Protein AF-0000000074467502 (afdb_homodimer)

InterPro domains:
  IPR011051 RmlC-like cupin domain superfamily [SSF51182] (68-159)
  IPR013096 Cupin 2, conserved barrel [PF07883] (91-159)
  IPR014710 RmlC-like jelly roll fold [G3DSA:2.60.120.10] (48-181)
  IPR047142 Oryzines biosynthesis cluster protein J/Cupin-domain-containing oxidoreductase virC-like [PTHR36156] (13-178)

Secondary structure (DSSP, 8-state):
-----S--SSSPTTSPPPPEEEEEE-TTS-EEEEEEES-EEEEEEGGGTEEEEEEEEESSSSB--GGGHHHHHHHH----SS-TTSEEEEEEEEPTT-BPPPBB-SEEEEEEEEES-EEEEETTS-EEEE-TT-EEEEES--EEEEE--SSS-EEEEEEEEEB---EETTEEP--B-GGGGGGSPPP--/-----S--SSSPTTSPPPPEEEEEE-TTS-EEEEEEES-EEEEEEGGGTEEEEEEEEESSSSB--GGGHHHHHHHH----SS-TTSEEEEEEEEPTT-BPPPBB-SEEEEEEEEES-EEEEETTS-EEEE-TT-EEEEES--EEEEE--SSS-EEEEEEEEEB---EETTEEP--B-GGGGGGSPPP--

pLDDT: mean 95.29, std 7.96, range [40.5, 98.94]

Solvent-accessible surface area (backbone atoms only — not comparable to full-atom values): 19182 Å² total; per-residue (Å²): 128,82,89,59,38,86,33,86,48,82,52,38,82,96,50,78,70,40,42,30,36,32,43,34,64,49,92,86,58,33,17,40,77,78,44,79,47,66,53,41,79,71,40,76,27,79,59,9,34,22,28,39,31,36,66,46,40,33,79,32,40,45,30,55,58,55,92,46,44,33,58,52,48,34,72,75,42,78,64,27,81,58,34,75,30,11,33,28,34,39,36,36,33,32,31,42,50,35,64,52,67,63,25,19,58,67,28,39,28,43,38,34,29,43,38,50,41,34,32,45,34,27,72,63,68,53,68,48,81,39,40,57,50,16,35,34,44,41,49,46,35,40,30,29,45,27,26,69,37,76,80,45,49,22,32,36,39,33,39,26,31,21,36,50,90,43,56,50,90,82,42,72,70,64,70,37,41,65,92,49,58,82,71,46,47,70,76,81,129,128,82,87,58,38,87,33,86,48,83,52,37,81,94,50,77,71,39,41,32,35,31,43,35,63,47,92,86,58,32,16,39,77,78,41,80,46,67,52,42,79,72,41,75,28,80,59,10,32,22,27,38,32,36,66,46,39,34,79,32,39,46,29,55,58,54,93,46,44,34,59,51,48,34,72,76,41,78,64,27,82,58,34,75,28,12,33,28,34,38,35,36,34,33,30,43,50,34,64,52,66,64,25,18,58,67,27,39,28,42,38,34,28,42,39,48,41,35,33,44,33,27,72,63,67,54,68,48,80,38,41,58,52,17,33,34,42,40,49,45,35,39,31,28,44,28,27,70,38,74,81,47,49,24,32,38,39,34,40,26,31,20,36,50,90,44,56,49,90,83,42,72,67,65,71,36,41,65,89,49,59,83,72,46,46,71,76,80,129

Structure (mmCIF, N/CA/C/O backbone):
data_AF-0000000074467502-model_v1
#
loop_
_entity.id
_entity.type
_entity.pdbx_description
1 polymer 'Cupin type-2 domain-containing protein'
#
loop_
_atom_site.group_PDB
_atom_site.id
_atom_site.type_symbol
_atom_site.label_atom_id
_atom_site.label_alt_id
_atom_site.label_comp_id
_atom_site.label_asym_id
_atom_site.label_entity_id
_atom_site.label_seq_id
_atom_site.pdbx_PDB_ins_code
_atom_site.Cartn_x
_atom_site.Cartn_y
_atom_site.Cartn_z
_atom_site.occupancy
_atom_site.B_iso_or_equiv
_atom_site.auth_seq_id
_atom_site.auth_comp_id
_atom_site.auth_asym_id
_atom_site.auth_atom_id
_atom_site.pdbx_PDB_model_num
ATOM 1 N N . MET A 1 1 ? 19.469 21.375 24.984 1 41.06 1 MET A N 1
ATOM 2 C CA . MET A 1 1 ? 19.812 20.047 24.516 1 41.06 1 MET A CA 1
ATOM 3 C C . MET A 1 1 ? 19.078 19.719 23.219 1 41.06 1 MET A C 1
ATOM 5 O O . MET A 1 1 ? 17.875 20 23.094 1 41.06 1 MET A O 1
ATOM 9 N N . GLU A 1 2 ? 19.672 19.609 22.062 1 55.12 2 GLU A N 1
ATOM 10 C CA . GLU A 1 2 ? 19.047 19.469 20.734 1 55.12 2 GLU A CA 1
ATOM 11 C C . GLU A 1 2 ? 18.062 18.312 20.703 1 55.12 2 GLU A C 1
ATOM 13 O O . GLU A 1 2 ? 18.297 17.281 21.312 1 55.12 2 GLU A O 1
ATOM 18 N N . ASP A 1 3 ? 16.703 18.562 20.531 1 72.88 3 ASP A N 1
ATOM 19 C CA . ASP A 1 3 ? 15.602 17.594 20.625 1 72.88 3 ASP A CA 1
ATOM 20 C C . ASP A 1 3 ? 15.805 16.453 19.625 1 72.88 3 ASP A C 1
ATOM 22 O O . ASP A 1 3 ? 15.211 16.469 18.547 1 72.88 3 ASP A O 1
ATOM 26 N N . THR A 1 4 ? 16.953 15.672 19.922 1 87.81 4 THR A N 1
ATOM 27 C CA . THR A 1 4 ? 17.297 14.516 19.094 1 87.81 4 THR A CA 1
ATOM 28 C C . THR A 1 4 ? 16.531 13.273 19.547 1 87.81 4 THR A C 1
ATOM 30 O O . THR A 1 4 ? 16.328 13.07 20.734 1 87.81 4 THR A O 1
ATOM 33 N N . GLY A 1 5 ? 16.062 12.555 18.562 1 92.06 5 GLY A N 1
ATOM 34 C CA . GLY A 1 5 ? 15.383 11.297 18.844 1 92.06 5 GLY A CA 1
ATOM 35 C C . GLY A 1 5 ? 16.344 10.117 18.938 1 92.06 5 GLY A C 1
ATOM 36 O O . GLY A 1 5 ? 17.531 10.258 18.656 1 92.06 5 GLY A O 1
ATOM 37 N N . PRO A 1 6 ? 15.914 9.008 19.328 1 96.19 6 PRO A N 1
ATOM 38 C CA . PRO A 1 6 ? 16.75 7.848 19.625 1 96.19 6 PRO A CA 1
ATOM 39 C C . PRO A 1 6 ? 17.094 7.023 18.391 1 96.19 6 PRO A C 1
ATOM 41 O O . PRO A 1 6 ? 17.953 6.133 18.453 1 96.19 6 PRO A O 1
ATOM 44 N N . ILE A 1 7 ? 16.562 7.246 17.281 1 97.5 7 ILE A N 1
ATOM 45 C CA . ILE A 1 7 ? 16.75 6.383 16.125 1 97.5 7 ILE A CA 1
ATOM 46 C C . ILE A 1 7 ? 18.047 6.75 15.414 1 97.5 7 ILE A C 1
ATOM 48 O O . ILE A 1 7 ? 18.234 7.898 14.992 1 97.5 7 ILE A O 1
ATOM 52 N N . THR A 1 8 ? 18.938 5.777 15.172 1 97.19 8 THR A N 1
ATOM 53 C CA . THR A 1 8 ? 20.219 6.043 14.547 1 97.19 8 THR A CA 1
ATOM 54 C C . THR A 1 8 ? 20.422 5.156 13.32 1 97.19 8 THR A C 1
ATOM 56 O O . THR A 1 8 ? 21.406 5.297 12.602 1 97.19 8 THR A O 1
ATOM 59 N N . GLN A 1 9 ? 19.453 4.254 13.133 1 97.12 9 GLN A N 1
ATOM 60 C CA . GLN A 1 9 ? 19.547 3.338 12.008 1 97.12 9 GLN A CA 1
ATOM 61 C C . GLN A 1 9 ? 18.172 2.775 11.641 1 97.12 9 GLN A C 1
ATOM 63 O O . GLN A 1 9 ? 17.203 2.982 12.367 1 97.12 9 GLN A O 1
ATOM 68 N N . PHE A 1 10 ? 18.094 2.189 10.484 1 97.5 10 PHE A N 1
ATOM 69 C CA . PHE A 1 10 ? 16.969 1.321 10.172 1 97.5 10 PHE A CA 1
ATOM 70 C C . PHE A 1 10 ? 17.312 -0.135 10.469 1 97.5 10 PHE A C 1
ATOM 72 O O . PHE A 1 10 ? 18.391 -0.608 10.125 1 97.5 10 PHE A O 1
ATOM 79 N N . PRO A 1 11 ? 16.516 -1.004 10.961 1 98.44 11 PRO A N 1
ATOM 80 C CA . PRO A 1 11 ? 15.266 -0.567 11.594 1 98.44 11 PRO A CA 1
ATOM 81 C C . PRO A 1 11 ? 15.492 0.13 12.93 1 98.44 11 PRO A C 1
ATOM 83 O O . PRO A 1 11 ? 16.594 0.055 13.492 1 98.44 11 PRO A O 1
ATOM 86 N N . ALA A 1 12 ? 14.445 0.897 13.359 1 98.38 12 ALA A N 1
ATOM 87 C CA . ALA A 1 12 ? 14.484 1.399 14.727 1 98.38 12 ALA A CA 1
ATOM 88 C C . ALA A 1 12 ? 14.633 0.256 15.727 1 98.38 12 ALA A C 1
ATOM 90 O O . ALA A 1 12 ? 14.094 -0.833 15.516 1 98.38 12 ALA A O 1
ATOM 91 N N . ASP A 1 13 ? 15.344 0.527 16.828 1 97.25 13 ASP A N 1
ATOM 92 C CA . ASP A 1 13 ? 15.5 -0.487 17.875 1 97.25 13 ASP A CA 1
ATOM 93 C C . ASP A 1 13 ? 14.148 -0.986 18.359 1 97.25 13 ASP A C 1
ATOM 95 O O . ASP A 1 13 ? 13.25 -0.187 18.656 1 97.25 13 ASP A O 1
ATOM 99 N N . GLY A 1 14 ? 14.008 -2.289 18.391 1 97.19 14 GLY A N 1
ATOM 100 C CA . GLY A 1 14 ? 12.766 -2.877 18.844 1 97.19 14 GLY A CA 1
ATOM 101 C C . GLY A 1 14 ? 11.883 -3.373 17.719 1 97.19 14 GLY A C 1
ATOM 102 O O . GLY A 1 14 ? 10.906 -4.086 17.953 1 97.19 14 GLY A O 1
ATOM 103 N N . LEU A 1 15 ? 12.211 -2.979 16.5 1 98.38 15 LEU A N 1
ATOM 104 C CA . LEU A 1 15 ? 11.461 -3.449 15.336 1 98.38 15 LEU A CA 1
ATOM 105 C C . LEU A 1 15 ? 12.305 -4.395 14.492 1 98.38 15 LEU A C 1
ATOM 107 O O . LEU A 1 15 ? 13.516 -4.195 14.352 1 98.38 15 LEU A O 1
ATOM 111 N N . ARG A 1 16 ? 11.648 -5.426 13.992 1 97.81 16 ARG A N 1
ATOM 112 C CA . ARG A 1 16 ? 12.312 -6.301 13.031 1 97.81 16 ARG A CA 1
ATOM 113 C C . ARG A 1 16 ? 12.531 -5.586 11.703 1 97.81 16 ARG A C 1
ATOM 115 O O . ARG A 1 16 ? 11.672 -4.82 11.258 1 97.81 16 ARG A O 1
ATOM 122 N N . ALA A 1 1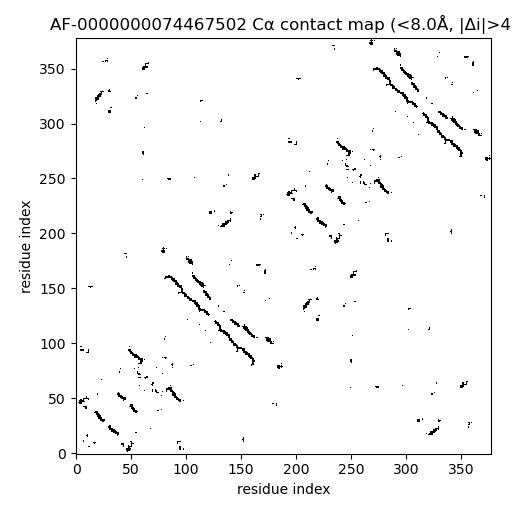7 ? 13.664 -5.875 11.062 1 97.94 17 ALA A N 1
ATOM 123 C CA . ALA A 1 17 ? 13.828 -5.348 9.711 1 97.94 17 ALA A CA 1
ATOM 124 C C . ALA A 1 17 ? 12.773 -5.926 8.766 1 97.94 17 ALA A C 1
ATOM 126 O O . ALA A 1 17 ? 12.633 -7.145 8.664 1 97.94 17 ALA A O 1
ATOM 127 N N . SER A 1 18 ? 12.031 -5.078 8.164 1 98.31 18 SER A N 1
ATOM 128 C CA . SER A 1 18 ? 11.094 -5.531 7.145 1 98.31 18 SER A CA 1
ATOM 129 C C . SER A 1 18 ? 11.82 -6.172 5.965 1 98.31 18 SER A C 1
ATOM 131 O O . SER A 1 18 ? 12.852 -5.672 5.52 1 98.31 18 SER A O 1
ATOM 133 N N . LYS A 1 19 ? 11.289 -7.254 5.473 1 98.75 19 LYS A N 1
ATOM 134 C CA . LYS A 1 19 ? 11.828 -7.914 4.285 1 98.75 19 LYS A CA 1
ATOM 135 C C . LYS A 1 19 ? 11.125 -7.43 3.02 1 98.75 19 LYS A C 1
ATOM 137 O O . LYS A 1 19 ? 9.898 -7.289 2.998 1 98.75 19 LYS A O 1
ATOM 142 N N . ARG A 1 20 ? 11.906 -7.137 1.99 1 98.94 20 ARG A N 1
ATOM 143 C CA . ARG A 1 20 ? 11.406 -6.836 0.653 1 98.94 20 ARG A CA 1
ATOM 144 C C . ARG A 1 20 ? 11.672 -7.992 -0.305 1 98.94 20 ARG A C 1
ATOM 146 O O . ARG A 1 20 ? 12.789 -8.5 -0.373 1 98.94 20 ARG A O 1
ATOM 153 N N . LEU A 1 21 ? 10.641 -8.453 -0.914 1 98.94 21 LEU A N 1
ATOM 154 C CA . LEU A 1 21 ? 10.734 -9.461 -1.965 1 98.94 21 LEU A CA 1
ATOM 155 C C . LEU A 1 21 ? 10.297 -8.891 -3.307 1 98.94 21 LEU A C 1
ATOM 157 O O . LEU A 1 21 ? 9.172 -8.406 -3.441 1 98.94 21 LEU A O 1
ATOM 161 N N . ILE A 1 22 ? 11.172 -8.93 -4.305 1 98.94 22 ILE A N 1
ATOM 162 C CA . ILE A 1 22 ? 10.805 -8.508 -5.652 1 98.94 22 ILE A CA 1
ATOM 163 C C . ILE A 1 22 ? 10.789 -9.711 -6.59 1 98.94 22 ILE A C 1
ATOM 165 O O . ILE A 1 22 ? 11.742 -10.492 -6.617 1 98.94 22 ILE A O 1
ATOM 169 N N . THR A 1 23 ? 9.734 -9.852 -7.324 1 98.88 23 THR A N 1
ATOM 170 C CA . THR A 1 23 ? 9.617 -10.977 -8.242 1 98.88 23 THR A CA 1
ATOM 171 C C . THR A 1 23 ? 9.859 -10.523 -9.68 1 98.88 23 THR A C 1
ATOM 173 O O . THR A 1 23 ? 9.727 -9.344 -10 1 98.88 23 THR A O 1
ATOM 176 N N . SER A 1 24 ? 10.266 -11.375 -10.438 1 98.44 24 SER A N 1
ATOM 177 C CA . SER A 1 24 ? 10.352 -11.281 -11.891 1 98.44 24 SER A CA 1
ATOM 178 C C . SER A 1 24 ? 10.258 -12.656 -12.539 1 98.44 24 SER A C 1
ATOM 180 O O . SER A 1 24 ? 9.672 -13.578 -11.969 1 98.44 24 SER A O 1
ATOM 182 N N . HIS A 1 25 ? 10.68 -12.734 -13.781 1 98.06 25 HIS A N 1
ATOM 183 C CA . HIS A 1 25 ? 10.625 -13.992 -14.516 1 98.06 25 HIS A CA 1
ATOM 184 C C . HIS A 1 25 ? 12.023 -14.453 -14.914 1 98.06 25 HIS A C 1
ATOM 186 O O . HIS A 1 25 ? 12.891 -13.641 -15.242 1 98.06 25 HIS A O 1
ATOM 192 N N . ASN A 1 26 ? 12.227 -15.781 -14.867 1 96.88 26 ASN A N 1
ATOM 193 C CA . ASN A 1 26 ? 13.453 -16.328 -15.43 1 96.88 26 ASN A CA 1
ATOM 194 C C . ASN A 1 26 ? 13.32 -16.562 -16.938 1 96.88 26 ASN A C 1
ATOM 196 O O . ASN A 1 26 ? 12.328 -16.156 -17.547 1 96.88 26 ASN A O 1
ATOM 200 N N . SER A 1 27 ? 14.32 -17.156 -17.547 1 93.81 27 SER A N 1
ATOM 201 C CA . SER A 1 27 ? 14.367 -17.297 -19 1 93.81 27 SER A CA 1
ATOM 202 C C . SER A 1 27 ? 13.266 -18.219 -19.516 1 93.81 27 SER A C 1
ATOM 204 O O . SER A 1 27 ? 12.93 -18.203 -20.703 1 93.81 27 SER A O 1
ATOM 206 N N . GLU A 1 28 ? 12.688 -19.047 -18.641 1 94.44 28 GLU A N 1
ATOM 207 C CA . GLU A 1 28 ? 11.625 -19.984 -19.016 1 94.44 28 GLU A CA 1
ATOM 208 C C . GLU A 1 28 ? 10.242 -19.344 -18.844 1 94.44 28 GLU A C 1
ATOM 210 O O . GLU A 1 28 ? 9.227 -20 -19.078 1 94.44 28 GLU A O 1
ATOM 215 N N . GLY A 1 29 ? 10.25 -18.125 -18.359 1 94.94 29 GLY A N 1
ATOM 216 C CA . GLY A 1 29 ? 8.977 -17.438 -18.156 1 94.94 29 GLY A CA 1
ATOM 217 C C . GLY A 1 29 ? 8.336 -17.75 -16.812 1 94.94 29 GLY A C 1
ATOM 218 O O . GLY A 1 29 ? 7.188 -17.375 -16.578 1 94.94 29 GLY A O 1
ATOM 219 N N . LYS A 1 30 ? 9.094 -18.422 -15.969 1 97.69 30 LYS A N 1
ATOM 220 C CA . LYS A 1 30 ? 8.602 -18.734 -14.633 1 97.69 30 LYS A CA 1
ATOM 221 C C . LYS A 1 30 ? 8.938 -17.625 -13.641 1 97.69 30 LYS A C 1
ATOM 223 O O . LYS A 1 30 ? 9.992 -16.984 -13.742 1 97.69 30 LYS A O 1
ATOM 228 N N . GLY A 1 31 ? 8 -17.375 -12.695 1 98.31 31 GLY A N 1
ATOM 229 C CA . GLY A 1 31 ? 8.273 -16.391 -11.648 1 98.31 31 GLY A CA 1
ATOM 230 C C . GLY A 1 31 ? 9.43 -16.797 -10.75 1 98.31 31 GLY A C 1
ATOM 231 O O . GLY A 1 31 ? 9.555 -17.969 -10.367 1 98.31 31 GLY A O 1
ATOM 232 N N . VAL A 1 32 ? 10.281 -15.875 -10.414 1 98.81 32 VAL A N 1
ATOM 233 C CA . VAL A 1 32 ? 11.383 -16.062 -9.484 1 98.81 32 VAL A CA 1
ATOM 234 C C . VAL A 1 32 ? 11.531 -14.828 -8.609 1 98.81 32 VAL A C 1
ATOM 236 O O . VAL A 1 32 ? 11.047 -13.75 -8.953 1 98.81 32 VAL A O 1
ATOM 239 N N . PHE A 1 33 ? 12.148 -15.016 -7.449 1 98.88 33 PHE A N 1
ATOM 240 C CA . PHE A 1 33 ? 12.555 -13.875 -6.637 1 98.88 33 PHE A CA 1
ATOM 241 C C . PHE A 1 33 ? 13.898 -13.328 -7.102 1 98.88 33 PHE A C 1
ATOM 243 O O . PHE A 1 33 ? 14.898 -14.047 -7.113 1 98.88 33 PHE A O 1
ATOM 250 N N . ILE A 1 34 ? 13.906 -12.062 -7.422 1 98.75 34 ILE A N 1
ATOM 251 C CA . ILE A 1 34 ? 15.164 -11.508 -7.914 1 98.75 34 ILE A CA 1
ATOM 252 C C . ILE A 1 34 ? 15.797 -10.633 -6.836 1 98.75 34 ILE A C 1
ATOM 254 O O . ILE A 1 34 ? 16.969 -10.273 -6.93 1 98.75 34 ILE A O 1
ATOM 258 N N . THR A 1 35 ? 15.086 -10.25 -5.848 1 98.62 35 THR A N 1
ATOM 259 C CA . THR A 1 35 ? 15.586 -9.492 -4.699 1 98.62 35 THR A CA 1
ATOM 260 C C . THR A 1 35 ? 14.977 -10.023 -3.402 1 98.62 35 THR A C 1
ATOM 262 O O . THR A 1 35 ? 13.789 -10.352 -3.352 1 98.62 35 THR A O 1
ATOM 265 N N . GLU A 1 36 ? 15.727 -10.242 -2.42 1 98.69 36 GLU A N 1
ATOM 266 C CA . GLU A 1 36 ? 15.367 -10.445 -1.019 1 98.69 36 GLU A CA 1
ATOM 267 C C . GLU A 1 36 ? 16.25 -9.617 -0.096 1 98.69 36 GLU A C 1
ATOM 269 O O . GLU A 1 36 ? 17.406 -9.977 0.143 1 98.69 36 GLU A O 1
ATOM 274 N N . ASP A 1 37 ? 15.734 -8.523 0.336 1 98.69 37 ASP A N 1
ATOM 275 C CA . ASP A 1 37 ? 16.531 -7.621 1.164 1 98.69 37 ASP A CA 1
ATOM 276 C C . ASP A 1 37 ? 15.633 -6.77 2.061 1 98.69 37 ASP A C 1
ATOM 278 O O . ASP A 1 37 ? 14.523 -7.172 2.402 1 98.69 37 ASP A O 1
ATOM 282 N N . HIS A 1 38 ? 16.125 -5.625 2.541 1 98.62 38 HIS A N 1
ATOM 283 C CA . HIS A 1 38 ? 15.375 -4.836 3.514 1 98.62 38 HIS A CA 1
ATOM 284 C C . HIS A 1 38 ? 15.102 -3.432 2.99 1 98.62 38 HIS A C 1
ATOM 286 O O . HIS A 1 38 ? 14.969 -2.488 3.775 1 98.62 38 HIS A O 1
ATOM 292 N N . GLY A 1 39 ? 14.992 -3.24 1.657 1 98.12 39 GLY A N 1
ATOM 293 C CA . GLY A 1 39 ? 14.727 -1.943 1.057 1 98.12 39 GLY A CA 1
ATOM 294 C C . GLY A 1 39 ? 15.977 -1.127 0.807 1 98.12 39 GLY A C 1
ATOM 295 O O . GLY A 1 39 ? 17.094 -1.652 0.877 1 98.12 39 GLY A O 1
ATOM 296 N N . ASP A 1 40 ? 15.758 0.146 0.374 1 95.88 40 ASP A N 1
ATOM 297 C CA . ASP A 1 40 ? 16.859 1.008 -0.04 1 95.88 40 ASP A CA 1
ATOM 298 C C . ASP A 1 40 ? 16.672 2.434 0.47 1 95.88 40 ASP A C 1
ATOM 300 O O . ASP A 1 40 ? 15.609 2.768 1.002 1 95.88 40 ASP A O 1
ATOM 304 N N . HIS A 1 41 ? 17.812 3.258 0.406 1 94.62 41 HIS A N 1
ATOM 305 C CA . HIS A 1 41 ? 17.766 4.691 0.667 1 94.62 41 HIS A CA 1
ATOM 306 C C . HIS A 1 41 ? 17.281 4.98 2.084 1 94.62 41 HIS A C 1
ATOM 308 O O . HIS A 1 41 ? 16.375 5.789 2.285 1 94.62 41 HIS A O 1
ATOM 314 N N . HIS A 1 42 ? 17.891 4.25 3.014 1 95.81 42 HIS A N 1
ATOM 315 C CA . HIS A 1 42 ? 17.562 4.523 4.41 1 95.81 42 HIS A CA 1
ATOM 316 C C . HIS A 1 42 ? 17.984 5.934 4.805 1 95.81 42 HIS A C 1
ATOM 318 O O . HIS A 1 42 ? 19.094 6.363 4.492 1 95.81 42 HIS A O 1
ATOM 324 N N . LYS A 1 43 ? 17.078 6.617 5.492 1 95.75 43 LYS A N 1
ATOM 325 C CA . LYS A 1 43 ? 17.375 7.988 5.898 1 95.75 43 LYS A CA 1
ATOM 326 C C . LYS A 1 43 ? 16.859 8.273 7.301 1 95.75 43 LYS A C 1
ATOM 328 O O . LYS A 1 43 ? 15.656 8.133 7.562 1 95.75 43 LYS A O 1
ATOM 333 N N . ILE A 1 44 ? 17.781 8.688 8.203 1 96.25 44 ILE A N 1
ATOM 334 C CA . ILE A 1 44 ? 17.375 9.18 9.516 1 96.25 44 ILE A CA 1
ATOM 335 C C . ILE A 1 44 ? 16.656 10.523 9.359 1 96.25 44 ILE A C 1
ATOM 337 O O . ILE A 1 44 ? 17.188 11.453 8.742 1 96.25 44 ILE A O 1
ATOM 341 N N . MET A 1 45 ? 15.469 10.57 9.891 1 94.38 45 MET A N 1
ATOM 342 C CA . MET A 1 45 ? 14.633 11.75 9.688 1 94.38 45 MET A CA 1
ATOM 343 C C . MET A 1 45 ? 14.492 12.547 10.984 1 94.38 45 MET A C 1
ATOM 345 O O . MET A 1 45 ? 14.484 11.977 12.07 1 94.38 45 MET A O 1
ATOM 349 N N . VAL A 1 46 ? 14.297 13.914 10.828 1 92.94 46 VAL A N 1
ATOM 350 C CA . VAL A 1 46 ? 13.977 14.828 11.914 1 92.94 46 VAL A CA 1
ATOM 351 C C . VAL A 1 46 ? 14.875 14.547 13.117 1 92.94 46 VAL A C 1
ATOM 353 O O . VAL A 1 46 ? 14.391 14.312 14.227 1 92.94 46 VAL A O 1
ATOM 356 N N . ARG A 1 47 ? 16.156 14.43 12.914 1 93.06 47 ARG A N 1
ATOM 357 C CA . ARG A 1 47 ? 17.203 14.305 13.922 1 93.06 47 ARG A CA 1
ATOM 358 C C . ARG A 1 47 ? 16.969 13.078 14.797 1 93.06 47 ARG A C 1
ATOM 360 O O . ARG A 1 47 ? 17.031 13.164 16.031 1 93.06 47 ARG A O 1
ATOM 367 N N . GLY A 1 48 ? 16.609 11.977 14.148 1 95.88 48 GLY A N 1
ATOM 368 C CA . GLY A 1 48 ? 16.516 10.719 14.859 1 95.88 48 GLY A CA 1
ATOM 369 C C . GLY A 1 48 ? 15.133 10.414 15.391 1 95.88 48 GLY A C 1
ATOM 370 O O . GLY A 1 48 ? 14.938 9.461 16.141 1 95.88 48 GLY A O 1
ATOM 371 N N . LYS A 1 49 ? 14.133 11.188 15.039 1 96.62 49 LYS A N 1
ATOM 372 C CA . LYS A 1 49 ? 12.758 10.969 15.484 1 96.62 49 LYS A CA 1
ATOM 373 C C . LYS A 1 49 ? 12.055 9.945 14.602 1 96.62 49 LYS A C 1
ATOM 375 O O . LYS A 1 49 ? 11.008 9.406 14.977 1 96.62 49 LYS A O 1
ATOM 380 N N . GLY A 1 50 ? 12.633 9.703 13.477 1 97.38 50 GLY A N 1
ATOM 381 C CA . GLY A 1 50 ? 12.148 8.672 12.57 1 97.38 50 GLY A CA 1
ATOM 382 C C . GLY A 1 50 ? 13.211 8.172 11.609 1 97.38 50 GLY A C 1
ATOM 383 O O . GLY A 1 50 ? 14.305 8.742 11.539 1 97.38 50 GLY A O 1
ATOM 384 N N . VAL A 1 51 ? 13 7.086 10.992 1 97.94 51 VAL A N 1
ATOM 385 C CA . VAL A 1 51 ? 13.844 6.598 9.914 1 97.94 51 VAL A CA 1
ATOM 386 C C . VAL A 1 51 ? 12.977 6.109 8.758 1 97.94 51 VAL A C 1
ATOM 388 O O . VAL A 1 51 ? 11.969 5.43 8.969 1 97.94 51 VAL A O 1
ATOM 391 N N . ALA A 1 52 ? 13.344 6.547 7.582 1 97.69 52 ALA A N 1
ATOM 392 C CA . ALA A 1 52 ? 12.633 6.16 6.367 1 97.69 52 ALA A CA 1
ATOM 393 C C . ALA A 1 52 ? 13.375 5.051 5.625 1 97.69 52 ALA A C 1
ATOM 395 O O . ALA A 1 52 ? 14.602 4.996 5.652 1 97.69 52 ALA A O 1
ATOM 396 N N . ASN A 1 53 ? 12.641 4.184 5.027 1 98.25 53 ASN A N 1
ATOM 397 C CA . ASN A 1 53 ? 13.055 3.1 4.141 1 98.25 53 ASN A CA 1
ATOM 398 C C . ASN A 1 53 ? 12.234 3.084 2.855 1 98.25 53 ASN A C 1
ATOM 400 O O . ASN A 1 53 ? 11.008 3.016 2.9 1 98.25 53 ASN A O 1
ATOM 404 N N . ILE A 1 54 ? 12.93 3.188 1.706 1 98.5 54 ILE A N 1
ATOM 405 C CA . ILE A 1 54 ? 12.195 3.115 0.445 1 98.5 54 ILE A CA 1
ATOM 406 C C . ILE A 1 54 ? 12.102 1.661 -0.013 1 98.5 54 ILE A C 1
ATOM 408 O O . ILE A 1 54 ? 13.117 1.032 -0.322 1 98.5 54 ILE A O 1
ATOM 412 N N . ILE A 1 55 ? 10.914 1.164 -0.105 1 98.81 55 ILE A N 1
ATOM 413 C CA . ILE A 1 55 ? 10.68 -0.224 -0.488 1 98.81 55 ILE A CA 1
ATOM 414 C C . ILE A 1 55 ? 10.664 -0.343 -2.01 1 98.81 55 ILE A C 1
ATOM 416 O O . ILE A 1 55 ? 11.227 -1.286 -2.572 1 98.81 55 ILE A O 1
ATOM 420 N N . TYR A 1 56 ? 9.992 0.591 -2.666 1 98.88 56 TYR A N 1
ATOM 421 C CA . TYR A 1 56 ? 9.891 0.559 -4.121 1 98.88 56 TYR A CA 1
ATOM 422 C C . TYR A 1 56 ? 9.383 1.89 -4.66 1 98.88 56 TYR A C 1
ATOM 424 O O . TYR A 1 56 ? 8.852 2.711 -3.908 1 98.88 56 TYR A O 1
ATOM 432 N N . SER A 1 57 ? 9.586 2.182 -5.867 1 98.69 57 SER A N 1
ATOM 433 C CA . SER A 1 57 ? 9.008 3.32 -6.57 1 98.69 57 SER A CA 1
ATOM 434 C C . SER A 1 57 ? 8.836 3.023 -8.055 1 98.69 57 SER A C 1
ATOM 436 O O . SER A 1 57 ? 9.539 2.178 -8.609 1 98.69 57 SER A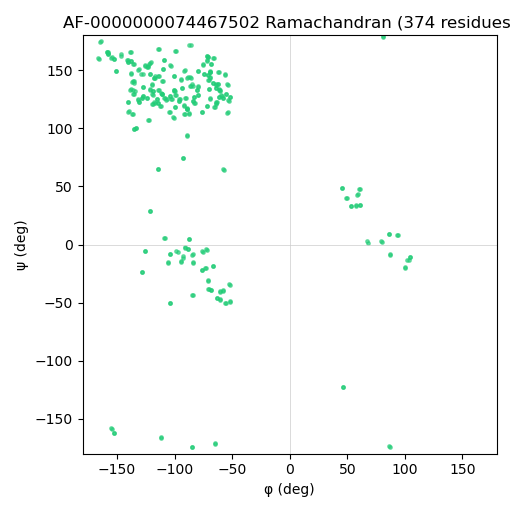 O 1
ATOM 438 N N . THR A 1 58 ? 7.836 3.615 -8.648 1 98.56 58 THR A N 1
ATOM 439 C CA . THR A 1 58 ? 7.598 3.471 -10.078 1 98.56 58 THR A CA 1
ATOM 440 C C . THR A 1 58 ? 7.621 4.832 -10.773 1 98.56 58 THR A C 1
ATOM 442 O O . THR A 1 58 ? 7.168 5.828 -10.203 1 98.56 58 THR A O 1
ATOM 445 N N . LYS A 1 59 ? 8.078 4.871 -11.984 1 96.25 59 LYS A N 1
ATOM 446 C CA . LYS A 1 59 ? 8.172 6.094 -12.773 1 96.25 59 LYS A CA 1
ATOM 447 C C . LYS A 1 59 ? 6.801 6.516 -13.297 1 96.25 59 LYS A C 1
ATOM 449 O O . LYS A 1 59 ? 6.586 7.688 -13.609 1 96.25 59 LYS A O 1
ATOM 454 N N . GLY A 1 60 ? 5.914 5.551 -13.352 1 95.25 60 GLY A N 1
ATOM 455 C CA . GLY A 1 60 ? 4.578 5.816 -13.867 1 95.25 60 GLY A CA 1
ATOM 456 C C . GLY A 1 60 ? 3.58 4.727 -13.523 1 95.25 60 GLY A C 1
ATOM 457 O O . GLY A 1 60 ? 3.941 3.717 -12.914 1 95.25 60 GLY A O 1
ATOM 458 N N . ASN A 1 61 ? 2.42 4.949 -13.844 1 96.56 61 ASN A N 1
ATOM 459 C CA . ASN A 1 61 ? 1.262 4.059 -13.883 1 96.56 61 ASN A CA 1
ATOM 460 C C . ASN A 1 61 ? 0.449 4.246 -15.156 1 96.56 61 ASN A C 1
ATOM 462 O O . ASN A 1 61 ? -0.174 5.289 -15.359 1 96.56 61 ASN A O 1
ATOM 466 N N . PRO A 1 62 ? 0.385 3.254 -16.094 1 97.69 62 PRO A N 1
ATOM 467 C CA . PRO A 1 62 ? 0.831 1.87 -15.914 1 97.69 62 PRO A CA 1
ATOM 468 C C . PRO A 1 62 ? 2.35 1.749 -15.805 1 97.69 62 PRO A C 1
ATOM 470 O O . PRO A 1 62 ? 3.078 2.549 -16.391 1 97.69 62 PRO A O 1
ATOM 473 N N . VAL A 1 63 ? 2.791 0.784 -15.055 1 98.56 63 VAL A N 1
ATOM 474 C CA . VAL A 1 63 ? 4.207 0.542 -14.805 1 98.56 63 VAL A CA 1
ATOM 475 C C . VAL A 1 63 ? 4.824 -0.207 -15.984 1 98.56 63 VAL A C 1
ATOM 477 O O . VAL A 1 63 ? 4.25 -1.179 -16.484 1 98.56 63 VAL A O 1
ATOM 480 N N . ASP A 1 64 ? 5.969 0.245 -16.453 1 97.94 64 ASP A N 1
ATOM 481 C CA . ASP A 1 64 ? 6.746 -0.474 -17.453 1 97.94 64 ASP A CA 1
ATOM 482 C C . ASP A 1 64 ? 7.688 -1.482 -16.797 1 97.94 64 ASP A C 1
ATOM 484 O O . ASP A 1 64 ? 8.68 -1.1 -16.172 1 97.94 64 ASP A O 1
ATOM 488 N N . MET A 1 65 ? 7.43 -2.752 -17.016 1 97.5 65 MET A N 1
ATOM 489 C CA . MET A 1 65 ? 8.234 -3.789 -16.375 1 97.5 65 MET A CA 1
ATOM 490 C C . MET A 1 65 ? 9.117 -4.496 -17.391 1 97.5 65 MET A C 1
ATOM 492 O O . MET A 1 65 ? 9.758 -5.504 -17.078 1 97.5 65 MET A O 1
ATOM 496 N N . THR A 1 66 ? 9.094 -3.984 -18.625 1 95.06 66 THR A N 1
ATOM 497 C CA . THR A 1 66 ? 9.906 -4.59 -19.672 1 95.06 66 THR A CA 1
ATOM 498 C C . THR A 1 66 ? 11.383 -4.559 -19.297 1 95.06 66 THR A C 1
ATOM 500 O O . THR A 1 66 ? 11.906 -3.52 -18.875 1 95.06 66 THR A O 1
ATOM 503 N N . ASP A 1 67 ? 12.039 -5.723 -19.375 1 94.19 67 ASP A N 1
ATOM 504 C CA . ASP A 1 67 ? 13.461 -5.879 -19.062 1 94.19 67 ASP A CA 1
ATOM 505 C C . ASP A 1 67 ? 13.781 -5.324 -17.672 1 94.19 67 ASP A C 1
ATOM 507 O O . ASP A 1 67 ? 14.828 -4.699 -17.484 1 94.19 67 ASP A O 1
ATOM 511 N N . ASP A 1 68 ? 12.867 -5.41 -16.734 1 96.88 68 ASP A N 1
ATOM 512 C CA . ASP A 1 68 ? 13.016 -4.996 -15.344 1 96.88 68 ASP A CA 1
ATOM 513 C C . ASP A 1 68 ? 13.305 -3.502 -15.242 1 96.88 68 ASP A C 1
ATOM 515 O O . ASP A 1 68 ? 14.078 -3.07 -14.383 1 96.88 68 ASP A O 1
ATOM 519 N N . ALA A 1 69 ? 12.703 -2.719 -16.188 1 97.31 69 ALA A N 1
ATOM 520 C CA . ALA A 1 69 ? 12.906 -1.272 -16.203 1 97.31 69 ALA A CA 1
ATOM 521 C C . ALA A 1 69 ? 12.484 -0.632 -14.891 1 97.31 69 ALA A C 1
ATOM 523 O O . ALA A 1 69 ? 13.148 0.29 -14.406 1 97.31 69 ALA A O 1
ATOM 524 N N . ASP A 1 70 ? 11.43 -1.082 -14.336 1 98.5 70 ASP A N 1
ATOM 525 C CA . ASP A 1 70 ? 10.938 -0.529 -13.078 1 98.5 70 ASP A CA 1
ATOM 526 C C . ASP A 1 70 ? 11.875 -0.861 -11.922 1 98.5 70 ASP A C 1
ATOM 528 O O . ASP A 1 70 ? 12.117 -0.025 -11.047 1 98.5 70 ASP A O 1
ATOM 532 N N . VAL A 1 71 ? 12.43 -2.066 -11.898 1 98.38 71 VAL A N 1
ATOM 533 C CA . VAL A 1 71 ? 13.367 -2.479 -10.852 1 98.38 71 VAL A CA 1
ATOM 534 C C . VAL A 1 71 ? 14.617 -1.603 -10.906 1 98.38 71 VAL A C 1
ATOM 536 O O . VAL A 1 71 ? 15.086 -1.124 -9.875 1 98.38 71 VAL A O 1
ATOM 539 N N . LYS A 1 72 ? 15.109 -1.435 -12.156 1 97.56 72 LYS A N 1
ATOM 540 C CA . LYS A 1 72 ? 16.281 -0.583 -12.344 1 97.56 72 LYS A CA 1
ATOM 541 C C . LYS A 1 72 ? 16 0.847 -11.891 1 97.56 72 LYS A C 1
ATOM 543 O O . LYS A 1 72 ? 16.828 1.462 -11.211 1 97.56 72 LYS A O 1
ATOM 548 N N . PHE A 1 73 ? 14.891 1.373 -12.305 1 97.81 73 PHE A N 1
ATOM 549 C CA . PHE A 1 73 ? 14.492 2.725 -11.93 1 97.81 73 PHE A CA 1
ATOM 550 C C . PHE A 1 73 ? 14.461 2.873 -10.414 1 97.81 73 PHE A C 1
ATOM 552 O O . PHE A 1 73 ? 15.055 3.805 -9.859 1 97.81 73 PHE A O 1
ATOM 559 N N . ALA A 1 74 ? 13.773 1.926 -9.703 1 97.75 74 ALA A N 1
ATOM 560 C CA . ALA A 1 74 ? 13.625 1.987 -8.25 1 97.75 74 ALA A CA 1
ATOM 561 C C . ALA A 1 74 ? 14.977 1.936 -7.555 1 97.75 74 ALA A C 1
ATOM 563 O O . ALA A 1 74 ? 15.188 2.605 -6.539 1 97.75 74 ALA A O 1
ATOM 564 N N . LYS A 1 75 ? 15.844 1.121 -8.047 1 96.12 75 LYS A N 1
ATOM 565 C CA . LYS A 1 75 ? 17.156 0.939 -7.441 1 96.12 75 LYS A CA 1
ATOM 566 C C . LYS A 1 75 ? 18.031 2.17 -7.652 1 96.12 75 LYS A C 1
ATOM 568 O O . LYS A 1 75 ? 18.719 2.617 -6.73 1 96.12 75 LYS A O 1
ATOM 573 N N . GLU A 1 76 ? 17.953 2.781 -8.789 1 95.81 76 GLU A N 1
ATOM 574 C CA . GLU A 1 76 ? 18.922 3.791 -9.188 1 95.81 76 GLU A CA 1
ATOM 575 C C . GLU A 1 76 ? 18.438 5.195 -8.836 1 95.81 76 GLU A C 1
ATOM 577 O O . GLU A 1 76 ? 19.234 6.145 -8.836 1 95.81 76 GLU A O 1
ATOM 582 N N . ASN A 1 77 ? 17.172 5.32 -8.523 1 95.19 77 ASN A N 1
ATOM 583 C CA . ASN A 1 77 ? 16.609 6.645 -8.266 1 95.19 77 ASN A CA 1
ATOM 584 C C . ASN A 1 77 ? 15.977 6.727 -6.883 1 95.19 77 ASN A C 1
ATOM 586 O O . ASN A 1 77 ? 14.922 6.133 -6.641 1 95.19 77 ASN A O 1
ATOM 590 N N . GLU A 1 78 ? 16.656 7.434 -5.992 1 94.75 78 GLU A N 1
ATOM 591 C CA . GLU A 1 78 ? 15.961 7.77 -4.754 1 94.75 78 GLU A CA 1
ATOM 592 C C . GLU A 1 78 ? 14.758 8.672 -5.02 1 94.75 78 GLU A C 1
ATOM 594 O O . GLU A 1 78 ? 14.898 9.742 -5.613 1 94.75 78 GLU A O 1
ATOM 599 N N . PRO A 1 79 ? 13.625 8.242 -4.645 1 95.38 79 PRO A N 1
ATOM 600 C CA . PRO A 1 79 ? 12.453 9.047 -4.996 1 95.38 79 PRO A CA 1
ATOM 601 C C . PRO A 1 79 ? 12.328 10.312 -4.141 1 95.38 79 PRO A C 1
ATOM 603 O O . PRO A 1 79 ? 12.711 10.305 -2.969 1 95.38 79 PRO A O 1
ATOM 606 N N . PRO A 1 80 ? 11.789 11.406 -4.801 1 93.38 80 PRO A N 1
ATOM 607 C CA . PRO A 1 80 ? 11.266 12.492 -3.967 1 93.38 80 PRO A CA 1
ATOM 608 C C . PRO A 1 80 ? 10.062 12.062 -3.135 1 93.38 80 PRO A C 1
ATOM 610 O O . PRO A 1 80 ? 9.789 10.867 -2.992 1 93.38 80 PRO A O 1
ATOM 613 N N . LEU A 1 81 ? 9.445 13.023 -2.5 1 92.44 81 LEU A N 1
ATOM 614 C CA . LEU A 1 81 ? 8.289 12.68 -1.679 1 92.44 81 LEU A CA 1
ATOM 615 C C . LEU A 1 81 ? 7.277 11.867 -2.48 1 92.44 81 LEU A C 1
ATOM 617 O O . LEU A 1 81 ? 6.785 10.844 -2.006 1 92.44 81 LEU A O 1
ATOM 621 N N . HIS A 1 82 ? 6.945 12.336 -3.652 1 92.81 82 HIS A N 1
ATOM 622 C CA . HIS A 1 82 ? 6.129 11.562 -4.582 1 92.81 82 HIS A CA 1
ATOM 623 C C . HIS A 1 82 ? 6.617 11.742 -6.016 1 92.81 82 HIS A C 1
ATOM 625 O O . HIS A 1 82 ? 7.363 12.672 -6.312 1 92.81 82 HIS A O 1
ATOM 631 N N . ILE A 1 83 ? 6.273 10.797 -6.867 1 95.81 83 ILE A N 1
ATOM 632 C CA . ILE A 1 83 ? 6.699 10.773 -8.266 1 95.81 83 ILE A CA 1
ATOM 633 C C . ILE A 1 83 ? 5.508 11.086 -9.172 1 95.81 83 ILE A C 1
ATOM 635 O O . ILE A 1 83 ? 4.473 10.422 -9.086 1 95.81 83 ILE A O 1
ATOM 639 N N . PRO A 1 84 ? 5.656 12.078 -10.055 1 95.38 84 PRO A N 1
ATOM 640 C CA . PRO A 1 84 ? 4.566 12.336 -10.992 1 95.38 84 PRO A CA 1
ATOM 641 C C . PRO A 1 84 ? 4.148 11.086 -11.766 1 95.38 84 PRO A C 1
ATOM 643 O O . PRO A 1 84 ? 4.996 10.398 -12.344 1 95.38 84 PRO A O 1
ATOM 646 N N . ASN A 1 85 ? 2.873 10.773 -11.672 1 96.38 85 ASN A N 1
ATOM 647 C CA . ASN A 1 85 ? 2.23 9.656 -12.352 1 96.38 85 ASN A CA 1
ATOM 648 C C . ASN A 1 85 ? 2.736 8.312 -11.828 1 96.38 85 ASN A C 1
ATOM 650 O O . ASN A 1 85 ? 2.471 7.266 -12.422 1 96.38 85 ASN A O 1
ATOM 654 N N . GLY A 1 86 ? 3.594 8.32 -10.852 1 97.94 86 GLY A N 1
ATOM 655 C CA . GLY A 1 86 ? 4.172 7.098 -10.328 1 97.94 86 GLY A CA 1
ATOM 656 C C . GLY A 1 86 ? 3.711 6.773 -8.922 1 97.94 86 GLY A C 1
ATOM 657 O O . GLY A 1 86 ? 2.643 7.219 -8.492 1 97.94 86 GLY A O 1
ATOM 658 N N . SER A 1 87 ? 4.383 5.879 -8.312 1 98.69 87 SER A N 1
ATOM 659 C CA . SER A 1 87 ? 4.137 5.5 -6.922 1 98.69 87 SER A CA 1
ATOM 660 C C . SER A 1 87 ? 5.434 5.469 -6.121 1 98.69 87 SER A C 1
ATOM 662 O O . SER A 1 87 ? 6.516 5.309 -6.684 1 98.69 87 SER A O 1
ATOM 664 N N . VAL A 1 88 ? 5.379 5.73 -4.875 1 98.56 88 VAL A N 1
ATOM 665 C CA . VAL A 1 88 ? 6.461 5.531 -3.914 1 98.56 88 VAL A CA 1
ATOM 666 C C . VAL A 1 88 ? 5.949 4.727 -2.723 1 98.56 88 VAL A C 1
ATOM 668 O O . VAL A 1 88 ? 4.891 5.027 -2.168 1 98.56 88 VAL A O 1
ATOM 671 N N . VAL A 1 89 ? 6.613 3.617 -2.389 1 98.88 89 VAL A N 1
ATOM 672 C CA . VAL A 1 89 ? 6.363 2.873 -1.159 1 98.88 89 VAL A CA 1
ATOM 673 C C . VAL A 1 89 ? 7.426 3.215 -0.119 1 98.88 89 VAL A C 1
ATOM 675 O O . VAL A 1 89 ? 8.586 2.824 -0.258 1 98.88 89 VAL A O 1
ATOM 678 N N . ARG A 1 90 ? 7.016 3.949 0.911 1 98.56 90 ARG A N 1
ATOM 679 C CA . ARG A 1 90 ? 7.91 4.418 1.966 1 98.56 90 ARG A CA 1
ATOM 680 C C . ARG A 1 90 ? 7.516 3.834 3.318 1 98.56 90 ARG A C 1
ATOM 682 O O . ARG A 1 90 ? 6.355 3.932 3.729 1 98.56 90 ARG A O 1
ATOM 689 N N . LEU A 1 91 ? 8.414 3.15 3.92 1 98.81 91 LEU A N 1
ATOM 690 C CA . LEU A 1 91 ? 8.227 2.645 5.273 1 98.81 91 LEU A CA 1
ATOM 691 C C . LEU A 1 91 ? 8.914 3.547 6.293 1 98.81 91 LEU A C 1
ATOM 693 O O . LEU A 1 91 ? 10.086 3.906 6.121 1 98.81 91 LEU A O 1
ATOM 697 N N . ILE A 1 92 ? 8.234 3.998 7.344 1 98.75 92 ILE A N 1
ATOM 698 C CA . ILE A 1 92 ? 8.812 4.875 8.359 1 98.75 92 ILE A CA 1
ATOM 699 C C . ILE A 1 92 ? 8.664 4.238 9.734 1 98.75 92 ILE A C 1
ATOM 701 O O . ILE A 1 92 ? 7.57 3.824 10.117 1 98.75 92 ILE A O 1
ATOM 705 N N . ASP A 1 93 ? 9.734 4.113 10.406 1 98.81 93 ASP A N 1
ATOM 706 C CA . ASP A 1 93 ? 9.727 3.822 11.836 1 98.81 93 ASP A CA 1
ATOM 707 C C . ASP A 1 93 ? 9.711 5.109 12.656 1 98.81 93 ASP A C 1
ATOM 709 O O . ASP A 1 93 ? 10.555 5.988 12.461 1 98.81 93 ASP A O 1
ATOM 713 N N . PHE A 1 94 ? 8.773 5.238 13.539 1 98.69 94 PHE A N 1
ATOM 714 C CA . PHE A 1 94 ? 8.641 6.387 14.43 1 98.69 94 PHE A CA 1
ATOM 715 C C . PHE A 1 94 ? 9.188 6.062 15.812 1 98.69 94 PHE A C 1
ATOM 717 O O . PHE A 1 94 ? 8.844 5.035 16.406 1 98.69 94 PHE A O 1
ATOM 724 N N . ALA A 1 95 ? 9.992 6.949 16.359 1 98.38 95 ALA A N 1
ATOM 725 C CA . ALA A 1 95 ? 10.469 6.781 17.734 1 98.38 95 ALA A CA 1
ATOM 726 C C . ALA A 1 95 ? 9.328 6.895 18.734 1 98.38 95 ALA A C 1
ATOM 728 O O . ALA A 1 95 ? 8.266 7.43 18.406 1 98.38 95 ALA A O 1
ATOM 729 N N . PRO A 1 96 ? 9.508 6.391 19.938 1 98.19 96 PRO A N 1
ATOM 730 C CA . PRO A 1 96 ? 8.477 6.492 20.969 1 98.19 96 PRO A CA 1
ATOM 731 C C . PRO A 1 96 ? 8.086 7.938 21.281 1 98.19 96 PRO A C 1
ATOM 733 O O . PRO A 1 96 ? 8.961 8.789 21.469 1 98.19 96 PRO A O 1
ATOM 736 N N . GLY A 1 97 ? 6.836 8.156 21.188 1 97.44 97 GLY A N 1
ATOM 737 C CA . GLY A 1 97 ? 6.273 9.406 21.672 1 97.44 97 GLY A CA 1
ATOM 738 C C . GLY A 1 97 ? 6.457 10.562 20.703 1 97.44 97 GLY A C 1
ATOM 739 O O . GLY A 1 97 ? 6.004 11.68 20.969 1 97.44 97 GLY A O 1
ATOM 740 N N . VAL A 1 98 ? 7.043 10.359 19.531 1 96.25 98 VAL A N 1
ATOM 741 C CA . VAL A 1 98 ? 7.402 11.461 18.656 1 96.25 98 VAL A CA 1
ATOM 742 C C . VAL A 1 98 ? 6.164 11.938 17.891 1 96.25 98 VAL A C 1
ATOM 744 O O . VAL A 1 98 ? 5.238 11.156 17.656 1 96.25 98 VAL A O 1
ATOM 747 N N . GLU A 1 99 ? 6.207 13.18 17.625 1 95.62 99 GLU A N 1
ATOM 748 C CA . GLU A 1 99 ? 5.234 13.805 16.734 1 95.62 99 GLU A CA 1
ATOM 749 C C . GLU A 1 99 ? 5.91 14.406 15.508 1 95.62 99 GLU A C 1
ATOM 751 O O . GLU A 1 99 ? 6.922 15.102 15.625 1 95.62 99 GLU A O 1
ATOM 756 N N . SER A 1 100 ? 5.402 14.062 14.391 1 94.62 100 SER A N 1
ATOM 757 C CA . SER A 1 100 ? 5.941 14.68 13.18 1 94.62 100 SER A CA 1
ATOM 758 C C . SER A 1 100 ? 5.527 16.141 13.078 1 94.62 100 SER A C 1
ATOM 760 O O . SER A 1 100 ? 4.562 16.562 13.711 1 94.62 100 SER A O 1
ATOM 762 N N . PRO A 1 101 ? 6.281 16.969 12.297 1 93.94 101 PRO A N 1
ATOM 763 C CA . PRO A 1 101 ? 5.742 18.281 11.961 1 93.94 101 PRO A CA 1
ATOM 764 C C . PRO A 1 101 ? 4.445 18.203 11.164 1 93.94 101 PRO A C 1
ATOM 766 O O . PRO A 1 101 ? 4.219 17.234 10.445 1 93.94 101 PRO A O 1
ATOM 769 N N . MET A 1 102 ? 3.59 19.219 11.383 1 96.38 102 MET A N 1
ATOM 770 C CA . MET A 1 102 ? 2.439 19.375 10.5 1 96.38 102 MET A CA 1
ATOM 771 C C . MET A 1 102 ? 2.887 19.609 9.062 1 96.38 102 MET A C 1
ATOM 773 O O . MET A 1 102 ? 3.771 20.438 8.805 1 96.38 102 MET A O 1
ATOM 777 N N . HIS A 1 103 ? 2.256 18.875 8.062 1 97.12 103 HIS A N 1
ATOM 778 C CA . HIS A 1 103 ? 2.711 18.969 6.68 1 97.12 103 HIS A CA 1
ATOM 779 C C . HIS A 1 103 ? 1.615 18.547 5.703 1 97.12 103 HIS A C 1
ATOM 781 O O . HIS A 1 103 ? 0.594 18 6.117 1 97.12 103 HIS A O 1
ATOM 787 N N . ARG A 1 104 ? 1.8 18.906 4.461 1 96.81 104 ARG A N 1
ATOM 788 C CA . ARG A 1 104 ? 0.918 18.5 3.367 1 96.81 104 ARG A CA 1
ATOM 789 C C . ARG A 1 104 ? 1.72 18.156 2.119 1 96.81 104 ARG A C 1
ATOM 791 O O . ARG A 1 104 ? 2.488 18.969 1.615 1 96.81 104 ARG A O 1
ATOM 798 N N . ALA A 1 105 ? 1.627 16.875 1.781 1 94.44 105 ALA A N 1
ATOM 799 C CA . ALA A 1 105 ? 1.991 16.469 0.423 1 94.44 105 ALA A CA 1
ATOM 800 C C . ALA A 1 105 ? 0.806 16.625 -0.528 1 94.44 105 ALA A C 1
ATOM 802 O O . ALA A 1 105 ? -0.347 16.469 -0.119 1 94.44 105 ALA A O 1
ATOM 803 N N . VAL A 1 106 ? 1.083 17.031 -1.754 1 94.56 106 VAL A N 1
ATOM 804 C CA . VAL A 1 106 ? 0.013 17.047 -2.746 1 94.56 106 VAL A CA 1
ATOM 805 C C . VAL A 1 106 ? -0.006 15.727 -3.514 1 94.56 106 VAL A C 1
ATOM 807 O O . VAL A 1 106 ? 0.462 15.656 -4.652 1 94.56 106 VAL A O 1
ATOM 810 N N . SER A 1 107 ? -0.463 14.711 -2.91 1 97.44 107 SER A N 1
ATOM 811 C CA . SER A 1 107 ? -0.541 13.32 -3.342 1 97.44 107 SER A CA 1
ATOM 812 C C . SER A 1 107 ? -1.702 12.594 -2.67 1 97.44 107 SER A C 1
ATOM 814 O O . SER A 1 107 ? -2.322 13.125 -1.747 1 97.44 107 SER A O 1
ATOM 816 N N . LEU A 1 108 ? -2.135 11.562 -3.207 1 98.56 108 LEU A N 1
ATOM 817 C CA . LEU A 1 108 ? -2.975 10.594 -2.508 1 98.56 108 LEU A CA 1
ATOM 818 C C . LEU A 1 108 ? -2.129 9.5 -1.864 1 98.56 108 LEU A C 1
ATOM 820 O O . LEU A 1 108 ? -1.4 8.789 -2.557 1 98.56 108 LEU A O 1
ATOM 824 N N . ASP A 1 109 ? -2.197 9.359 -0.535 1 98.69 109 ASP A N 1
ATOM 825 C CA . ASP A 1 109 ? -1.356 8.406 0.186 1 98.69 109 ASP A CA 1
ATOM 826 C C . ASP A 1 109 ? -2.203 7.359 0.908 1 98.69 109 ASP A C 1
ATOM 828 O O . ASP A 1 109 ? -3.193 7.699 1.559 1 98.69 109 ASP A O 1
ATOM 832 N N . TYR A 1 110 ? -1.869 6.137 0.767 1 98.94 110 TYR A N 1
ATOM 833 C CA . TYR A 1 110 ? -2.35 5.09 1.664 1 98.94 110 TYR A CA 1
ATOM 834 C C . TYR A 1 110 ? -1.389 4.891 2.83 1 98.94 110 TYR A C 1
ATOM 836 O O . TYR A 1 110 ? -0.237 4.496 2.631 1 98.94 110 TYR A O 1
ATOM 844 N N . GLY A 1 111 ? -1.779 5.23 4.051 1 98.94 111 GLY A N 1
ATOM 845 C CA . GLY A 1 111 ? -1.002 4.965 5.254 1 98.94 111 GLY A CA 1
ATOM 846 C C . GLY A 1 111 ? -1.475 3.74 6.012 1 98.94 111 GLY A C 1
ATOM 847 O O . GLY A 1 111 ? -2.617 3.691 6.473 1 98.94 111 GLY A O 1
ATOM 848 N N . ILE A 1 112 ? -0.633 2.777 6.145 1 98.94 112 ILE A N 1
ATOM 849 C CA . ILE A 1 112 ? -1 1.491 6.727 1 98.94 112 ILE A CA 1
ATOM 850 C C . ILE A 1 112 ? -0.165 1.234 7.977 1 98.94 112 ILE A C 1
ATOM 852 O O . ILE A 1 112 ? 1.063 1.154 7.906 1 98.94 112 ILE A O 1
ATOM 856 N N . VAL A 1 113 ? -0.82 1.065 9.102 1 98.94 113 VAL A N 1
ATOM 857 C CA . VAL A 1 113 ? -0.098 0.814 10.344 1 98.94 113 VAL A CA 1
ATOM 858 C C . VAL A 1 113 ? 0.318 -0.653 10.414 1 98.94 113 VAL A C 1
ATOM 860 O O . VAL A 1 113 ? -0.512 -1.549 10.242 1 98.94 113 VAL A O 1
ATOM 863 N N . ILE A 1 114 ? 1.587 -0.896 10.672 1 98.88 114 ILE A N 1
ATOM 864 C CA . ILE A 1 114 ? 2.137 -2.248 10.719 1 98.88 114 ILE A CA 1
ATOM 865 C C . ILE A 1 114 ? 2.363 -2.66 12.172 1 98.88 114 ILE A C 1
ATOM 867 O O . ILE A 1 114 ? 2.002 -3.768 12.57 1 98.88 114 ILE A O 1
ATOM 871 N N . GLU A 1 115 ? 3.014 -1.829 12.914 1 98.69 115 GLU A N 1
ATOM 872 C CA . GLU A 1 115 ? 3.35 -2.059 14.312 1 98.69 115 GLU A CA 1
ATOM 873 C C . GLU A 1 115 ? 3.105 -0.805 15.148 1 98.69 115 GLU A C 1
ATOM 875 O O . GLU A 1 115 ? 3.414 0.307 14.719 1 98.69 115 GLU A O 1
ATOM 880 N N . GLY A 1 116 ? 2.568 -0.995 16.375 1 98.62 116 GLY A N 1
ATOM 881 C CA . GLY A 1 116 ? 2.281 0.123 17.266 1 98.62 116 GLY A CA 1
ATOM 882 C C . GLY A 1 116 ? 0.971 0.817 16.938 1 98.62 116 GLY A C 1
ATOM 883 O O . GLY A 1 116 ? 0.191 0.333 16.125 1 98.62 116 GLY A O 1
ATOM 884 N N . GLU A 1 117 ? 0.715 1.788 17.75 1 98.81 117 GLU A N 1
ATOM 885 C CA . GLU A 1 117 ? -0.427 2.672 17.547 1 98.81 117 GLU A CA 1
ATOM 886 C C . GLU A 1 117 ? 0.027 4.094 17.219 1 98.81 117 GLU A C 1
ATOM 888 O O . GLU A 1 117 ? 0.934 4.621 17.875 1 98.81 117 GLU A O 1
ATOM 893 N N . VAL A 1 118 ? -0.586 4.66 16.188 1 98.94 118 VAL A N 1
ATOM 894 C CA . VAL A 1 118 ? -0.239 6.027 15.82 1 98.94 118 VAL A CA 1
ATOM 895 C C . VAL A 1 118 ? -1.5 6.891 15.773 1 98.94 118 VAL A C 1
ATOM 897 O O . VAL A 1 118 ? -2.607 6.371 15.609 1 98.94 118 VAL A O 1
ATOM 900 N N . GLU A 1 119 ? -1.266 8.117 15.977 1 98.94 119 GLU A N 1
ATOM 901 C CA . GLU A 1 119 ? -2.336 9.102 15.867 1 98.94 119 GLU A CA 1
ATOM 902 C C . GLU A 1 119 ? -2.133 10.016 14.664 1 98.94 119 GLU A C 1
ATOM 904 O O . GLU A 1 119 ? -1.035 10.531 14.445 1 98.94 119 GLU A O 1
ATOM 909 N N . ILE A 1 120 ? -3.154 10.148 13.867 1 98.94 120 ILE A N 1
ATOM 910 C CA . ILE A 1 120 ? -3.143 11.148 12.797 1 98.94 120 ILE A CA 1
ATOM 911 C C . ILE A 1 120 ? -4.012 12.336 13.195 1 98.94 120 ILE A C 1
ATOM 913 O O . ILE A 1 120 ? -5.145 12.164 13.656 1 98.94 120 ILE A O 1
ATOM 917 N N . THR A 1 121 ? -3.422 13.492 13.094 1 98.88 121 THR A N 1
ATOM 918 C CA . THR A 1 121 ? -4.121 14.734 13.414 1 98.88 121 THR A CA 1
ATOM 919 C C . THR A 1 121 ? -4.145 15.664 12.203 1 98.88 121 THR A C 1
ATOM 921 O O . THR A 1 121 ? -3.127 15.852 11.539 1 98.88 121 THR A O 1
ATOM 924 N N . LEU A 1 122 ? -5.332 16.203 11.93 1 98.81 122 LEU A N 1
ATOM 925 C CA . LEU A 1 122 ? -5.508 17.156 10.836 1 98.81 122 LEU A CA 1
ATOM 926 C C . LEU A 1 122 ? -5.496 18.594 11.352 1 98.81 122 LEU A C 1
ATOM 928 O O . LEU A 1 122 ? -5.562 18.828 12.562 1 98.81 122 LEU A O 1
ATOM 932 N N . ASP A 1 123 ? -5.375 19.562 10.43 1 98.25 123 ASP A N 1
ATOM 933 C CA . ASP A 1 123 ? -5.227 20.953 10.852 1 98.25 123 ASP A CA 1
ATOM 934 C C . ASP A 1 123 ? -6.559 21.531 11.336 1 98.25 123 ASP A C 1
ATOM 936 O O . ASP A 1 123 ? -6.605 22.641 11.867 1 98.25 123 ASP A O 1
ATOM 940 N N . SER A 1 124 ? -7.656 20.812 11.203 1 98.44 124 SER A N 1
ATOM 941 C CA . SER A 1 124 ? -8.922 21.172 11.836 1 98.44 124 SER A CA 1
ATOM 942 C C . SER A 1 124 ? -8.875 20.906 13.336 1 98.44 124 SER A C 1
ATOM 944 O O . SER A 1 124 ? -9.742 21.391 14.078 1 98.44 124 SER A O 1
ATOM 946 N N . GLY A 1 125 ? -7.941 20.062 13.703 1 98.44 125 GLY A N 1
ATOM 947 C CA . GLY A 1 125 ? -7.867 19.641 15.086 1 98.44 125 GLY A CA 1
ATOM 948 C C . GLY A 1 125 ? -8.391 18.234 15.312 1 98.44 125 GLY A C 1
ATOM 949 O O . GLY A 1 125 ? -8.18 17.641 16.375 1 98.44 125 GLY A O 1
ATOM 950 N N . GLU A 1 126 ? -9.062 17.609 14.312 1 98.69 126 GLU A N 1
ATOM 951 C CA . GLU A 1 126 ? -9.531 16.234 14.422 1 98.69 126 GLU A CA 1
ATOM 952 C C . GLU A 1 126 ? -8.359 15.258 14.484 1 98.69 126 GLU A C 1
ATOM 954 O O . GLU A 1 126 ? -7.367 15.43 13.781 1 98.69 126 GLU A O 1
ATOM 959 N N . SER A 1 127 ? -8.469 14.273 15.32 1 98.81 127 SER A N 1
ATOM 960 C CA . SER A 1 127 ? -7.445 13.242 15.438 1 98.81 127 SER A CA 1
ATOM 961 C C . SER A 1 127 ? -8.062 11.852 15.555 1 98.81 127 SER A C 1
ATOM 963 O O . SER A 1 127 ? -9.18 11.703 16.078 1 98.81 127 SER A O 1
ATOM 965 N N . LYS A 1 128 ? -7.426 10.883 15.047 1 98.94 128 LYS A N 1
ATOM 966 C CA . LYS A 1 128 ? -7.816 9.477 15.164 1 98.94 128 LYS A CA 1
ATOM 967 C C . LYS A 1 128 ? -6.617 8.594 15.5 1 98.94 128 LYS A C 1
ATOM 969 O O . LYS A 1 128 ? -5.52 8.812 14.977 1 98.94 128 LYS A O 1
ATOM 974 N N . ILE A 1 129 ? -6.855 7.637 16.359 1 98.88 129 ILE A N 1
ATOM 975 C CA . ILE A 1 129 ? -5.848 6.617 16.641 1 98.88 129 ILE A CA 1
ATOM 976 C C . ILE A 1 129 ? -5.98 5.477 15.633 1 98.88 129 ILE A C 1
ATOM 978 O O . ILE A 1 129 ? -7.09 5.043 15.32 1 98.88 129 ILE A O 1
ATOM 982 N N . MET A 1 130 ? -4.848 5.043 15.141 1 98.88 130 MET A N 1
ATOM 983 C CA . MET A 1 130 ? -4.777 3.922 14.203 1 98.88 130 MET A CA 1
ATOM 984 C C . MET A 1 130 ? -3.939 2.785 14.781 1 98.88 130 MET A C 1
ATOM 986 O O . MET A 1 130 ? -2.896 3.025 15.391 1 98.88 130 MET A O 1
ATOM 990 N N . LYS A 1 131 ? -4.422 1.59 14.602 1 98.81 131 LYS A N 1
ATOM 991 C CA . LYS A 1 131 ? -3.77 0.361 15.039 1 98.81 131 LYS A CA 1
ATOM 992 C C . LYS A 1 131 ? -3.332 -0.487 13.852 1 98.81 131 LYS A C 1
ATOM 994 O O . LYS A 1 131 ? -3.729 -0.222 12.711 1 98.81 131 LYS A O 1
ATOM 999 N N . PRO A 1 132 ? -2.496 -1.524 14.125 1 98.69 132 PRO A N 1
ATOM 1000 C CA . PRO A 1 132 ? -2.045 -2.346 13 1 98.69 132 PRO A CA 1
ATOM 1001 C C . PRO A 1 132 ? -3.199 -2.852 12.141 1 98.69 132 PRO A C 1
ATOM 1003 O O . PRO A 1 132 ? -4.172 -3.402 12.664 1 98.69 132 PRO A O 1
ATOM 1006 N N . GLY A 1 133 ? -3.062 -2.574 10.852 1 98.69 133 GLY A N 1
ATOM 1007 C CA . GLY A 1 133 ? -4.109 -2.969 9.922 1 98.69 133 GLY A CA 1
ATOM 1008 C C . GLY A 1 133 ? -5.043 -1.828 9.555 1 98.69 133 GLY A C 1
ATOM 1009 O O . GLY A 1 133 ? -5.777 -1.911 8.57 1 98.69 133 GLY A O 1
ATOM 1010 N N . ASP A 1 134 ? -5.09 -0.768 10.359 1 98.94 134 ASP A N 1
ATOM 1011 C CA . ASP A 1 134 ? -5.863 0.413 9.977 1 98.94 134 ASP A CA 1
ATOM 1012 C C . ASP A 1 134 ? -5.191 1.161 8.828 1 98.94 134 ASP A C 1
ATOM 1014 O O . ASP A 1 134 ? -3.965 1.148 8.703 1 98.94 134 ASP A O 1
ATOM 1018 N N . ILE A 1 135 ? -6.043 1.77 7.941 1 98.94 135 ILE A N 1
ATOM 1019 C CA . ILE A 1 135 ? -5.535 2.4 6.727 1 98.94 135 ILE A CA 1
ATOM 1020 C C . ILE A 1 135 ? -6.141 3.795 6.578 1 98.94 135 ILE A C 1
ATOM 1022 O O . ILE A 1 135 ? -7.359 3.959 6.641 1 98.94 135 ILE A O 1
ATOM 1026 N N . SER A 1 136 ? -5.301 4.777 6.461 1 98.94 136 SER A N 1
ATOM 1027 C CA . SER A 1 136 ? -5.734 6.125 6.105 1 98.94 136 SER A CA 1
ATOM 1028 C C . SER A 1 136 ? -5.598 6.379 4.609 1 98.94 136 SER A C 1
ATOM 1030 O O . SER A 1 136 ? -4.594 6.004 4 1 98.94 136 SER A O 1
ATOM 1032 N N . VAL A 1 137 ? -6.621 6.773 3.979 1 98.94 137 VAL A N 1
ATOM 1033 C CA . VAL A 1 137 ? -6.566 7.379 2.652 1 98.94 137 VAL A CA 1
ATOM 1034 C C . VAL A 1 137 ? -6.395 8.891 2.783 1 98.94 137 VAL A C 1
ATOM 1036 O O . VAL A 1 137 ? -7.371 9.617 2.975 1 98.94 137 VAL A O 1
ATOM 1039 N N . GLN A 1 138 ? -5.137 9.312 2.746 1 98.69 138 GLN A N 1
ATOM 1040 C CA . GLN A 1 138 ? -4.742 10.703 2.98 1 98.69 138 GLN A CA 1
ATOM 1041 C C . GLN A 1 138 ? -4.754 11.5 1.683 1 98.69 138 GLN A C 1
ATOM 1043 O O . GLN A 1 138 ? -3.988 11.211 0.76 1 98.69 138 GLN A O 1
ATOM 1048 N N . ARG A 1 139 ? -5.59 12.508 1.559 1 98.31 139 ARG A N 1
ATOM 1049 C CA . ARG A 1 139 ? -5.895 13.219 0.317 1 98.31 139 ARG A CA 1
ATOM 1050 C C . ARG A 1 139 ? -5.418 14.664 0.378 1 98.31 139 ARG A C 1
ATOM 1052 O O . ARG A 1 139 ? -6.227 15.594 0.347 1 98.31 139 ARG A O 1
ATOM 1059 N N . ALA A 1 140 ? -4.141 14.797 0.46 1 97.62 140 ALA A N 1
ATOM 1060 C CA . ALA A 1 140 ? -3.453 16.078 0.398 1 97.62 140 ALA A CA 1
ATOM 1061 C C . ALA A 1 140 ? -3.949 17.031 1.493 1 97.62 140 ALA A C 1
ATOM 1063 O O . ALA A 1 140 ? -4.043 18.234 1.283 1 97.62 140 ALA A O 1
ATOM 1064 N N . THR A 1 141 ? -4.297 16.484 2.627 1 98.12 141 THR A N 1
ATOM 1065 C CA . THR A 1 141 ? -4.664 17.312 3.77 1 98.12 141 THR A CA 1
ATOM 1066 C C . THR A 1 141 ? -3.447 17.594 4.645 1 98.12 141 THR A C 1
ATOM 1068 O O . THR A 1 141 ? -2.516 16.797 4.703 1 98.12 141 THR A O 1
ATOM 1071 N N . MET A 1 142 ? -3.488 18.766 5.281 1 97.88 142 MET A N 1
ATOM 1072 C CA . MET A 1 142 ? -2.527 19.031 6.348 1 97.88 142 MET A CA 1
ATOM 1073 C C . MET A 1 142 ? -2.693 18.031 7.484 1 97.88 142 MET A C 1
ATOM 1075 O O . MET A 1 142 ? -3.799 17.844 7.992 1 97.88 142 MET A O 1
ATOM 1079 N N . HIS A 1 143 ? -1.597 17.391 7.844 1 98.56 143 HIS A N 1
ATOM 1080 C CA . HIS A 1 143 ? -1.692 16.359 8.867 1 98.56 143 HIS A CA 1
ATOM 1081 C C . HIS A 1 143 ? -0.361 16.172 9.586 1 98.56 143 HIS A C 1
ATOM 1083 O O . HIS A 1 143 ? 0.672 16.656 9.125 1 98.56 143 HIS A O 1
ATOM 1089 N N . LYS A 1 144 ? -0.375 15.586 10.719 1 98.19 144 LYS A N 1
ATOM 1090 C CA . LYS A 1 144 ? 0.802 15.117 11.445 1 98.19 144 LYS A CA 1
ATOM 1091 C C . LYS A 1 144 ? 0.557 13.742 12.055 1 98.19 144 LYS A C 1
ATOM 1093 O O . LYS A 1 144 ? -0.591 13.336 12.25 1 98.19 144 LYS A O 1
ATOM 1098 N N . TRP A 1 145 ? 1.628 13.047 12.32 1 98.44 145 TRP A N 1
ATOM 1099 C CA . TRP A 1 145 ? 1.612 11.727 12.938 1 98.44 145 TRP A CA 1
ATOM 1100 C C . TRP A 1 145 ? 2.246 11.758 14.32 1 98.44 145 TRP A C 1
ATOM 1102 O O . TRP A 1 145 ? 3.227 12.469 14.547 1 98.44 145 TRP A O 1
ATOM 1112 N N . ARG A 1 146 ? 1.72 10.977 15.172 1 98.56 146 ARG A N 1
ATOM 1113 C CA . ARG A 1 146 ? 2.32 10.797 16.484 1 98.56 146 ARG A CA 1
ATOM 1114 C C . ARG A 1 146 ? 2.346 9.32 16.875 1 98.56 146 ARG A C 1
ATOM 1116 O O . ARG A 1 146 ? 1.34 8.617 16.75 1 98.56 146 ARG A O 1
ATOM 1123 N N . ASN A 1 147 ? 3.512 8.82 17.297 1 98.81 147 ASN A N 1
ATOM 1124 C CA . ASN A 1 147 ? 3.566 7.52 17.953 1 98.81 147 ASN A CA 1
ATOM 1125 C C . ASN A 1 147 ? 2.973 7.574 19.359 1 98.81 147 ASN A C 1
ATOM 1127 O O . ASN A 1 147 ? 3.502 8.266 20.234 1 98.81 147 ASN A O 1
ATOM 1131 N N . VAL A 1 148 ? 1.946 6.828 19.609 1 98.69 148 VAL A N 1
ATOM 1132 C CA . VAL A 1 148 ? 1.17 6.914 20.844 1 98.69 148 VAL A CA 1
ATOM 1133 C C . VAL A 1 148 ? 1.984 6.352 22.016 1 98.69 148 VAL A C 1
ATOM 1135 O O . VAL A 1 148 ? 1.861 6.816 23.141 1 98.69 148 VAL A O 1
ATOM 1138 N N . SER A 1 149 ? 2.863 5.387 21.75 1 98.69 149 SER A N 1
ATOM 1139 C CA . SER A 1 149 ? 3.643 4.75 22.812 1 98.69 149 SER A CA 1
ATOM 1140 C C . SER A 1 149 ? 4.832 5.609 23.219 1 98.69 149 SER A C 1
ATOM 1142 O O . SER A 1 149 ? 5.566 6.105 22.359 1 98.69 149 SER A O 1
ATOM 1144 N N . ASP A 1 150 ? 5.078 5.742 24.484 1 97.69 150 ASP A N 1
ATOM 1145 C CA . ASP A 1 150 ? 6.23 6.484 24.984 1 97.69 150 ASP A CA 1
ATOM 1146 C C . ASP A 1 150 ? 7.453 5.582 25.109 1 97.69 150 ASP A C 1
ATOM 1148 O O . ASP A 1 150 ? 8.547 6.051 25.438 1 97.69 150 ASP A O 1
ATOM 1152 N N . THR A 1 151 ? 7.316 4.285 24.844 1 97.94 151 THR A N 1
ATOM 1153 C CA . THR A 1 151 ? 8.438 3.389 25.109 1 97.94 151 THR A CA 1
ATOM 1154 C C . THR A 1 151 ? 8.758 2.539 23.891 1 97.94 151 THR A C 1
ATOM 1156 O O . THR A 1 151 ? 9.867 2.021 23.766 1 97.94 151 THR A O 1
ATOM 1159 N N . LYS A 1 152 ? 7.805 2.34 23.016 1 98.44 152 LYS A N 1
ATOM 1160 C CA . LYS A 1 152 ? 8.008 1.457 21.875 1 98.44 152 LYS A CA 1
ATOM 1161 C C . LYS A 1 152 ? 7.906 2.227 20.547 1 98.44 152 LYS A C 1
ATOM 1163 O O . LYS A 1 152 ? 7.074 3.127 20.422 1 98.44 152 LYS A O 1
ATOM 1168 N N . PRO A 1 153 ? 8.711 1.867 19.562 1 98.69 153 PRO A N 1
ATOM 1169 C CA . PRO A 1 153 ? 8.562 2.469 18.234 1 98.69 153 PRO A CA 1
ATOM 1170 C C . PRO A 1 153 ? 7.305 1.989 17.5 1 98.69 153 PRO A C 1
ATOM 1172 O O . PRO A 1 153 ? 6.676 1.014 17.922 1 98.69 153 PRO A O 1
ATOM 1175 N N . ALA A 1 154 ? 6.914 2.703 16.531 1 98.88 154 ALA A N 1
ATOM 1176 C CA . ALA A 1 154 ? 5.82 2.328 15.633 1 98.88 154 ALA A CA 1
ATOM 1177 C C . ALA A 1 154 ? 6.281 2.307 14.18 1 98.88 154 ALA A C 1
ATOM 1179 O O . ALA A 1 154 ? 7.27 2.957 13.828 1 98.88 154 ALA A O 1
ATOM 1180 N N . ARG A 1 155 ? 5.66 1.518 13.367 1 98.94 155 ARG A N 1
ATOM 1181 C CA . ARG A 1 155 ? 5.992 1.396 11.945 1 98.94 155 ARG A CA 1
ATOM 1182 C C . ARG A 1 155 ? 4.754 1.595 11.078 1 98.94 155 ARG A C 1
ATOM 1184 O O . ARG A 1 155 ? 3.717 0.967 11.312 1 98.94 155 ARG A O 1
ATOM 1191 N N . VAL A 1 156 ? 4.871 2.496 10.125 1 98.94 156 VAL A N 1
ATOM 1192 C CA . VAL A 1 156 ? 3.814 2.76 9.156 1 98.94 156 VAL A CA 1
ATOM 1193 C C . VAL A 1 156 ? 4.375 2.668 7.734 1 98.94 156 VAL A C 1
ATOM 1195 O O . VAL A 1 156 ? 5.488 3.131 7.469 1 98.94 156 VAL A O 1
ATOM 1198 N N . VAL A 1 157 ? 3.65 2.006 6.832 1 98.94 157 VAL A N 1
ATOM 1199 C CA . VAL A 1 157 ? 3.975 2.016 5.41 1 98.94 157 VAL A CA 1
ATOM 1200 C C . VAL A 1 157 ? 3.072 3.01 4.684 1 98.94 157 VAL A C 1
ATOM 1202 O O . VAL A 1 157 ? 1.857 3.027 4.895 1 98.94 157 VAL A O 1
ATOM 1205 N N . PHE A 1 158 ? 3.658 3.824 3.887 1 98.88 158 PHE A N 1
ATOM 1206 C CA . PHE A 1 158 ? 2.943 4.797 3.066 1 98.88 158 PHE A CA 1
ATOM 1207 C C . PHE A 1 158 ? 3.121 4.488 1.584 1 98.88 158 PHE A C 1
ATOM 1209 O O . PHE A 1 158 ? 4.242 4.293 1.114 1 98.88 158 PHE A O 1
ATOM 1216 N N . ILE A 1 159 ? 2.043 4.352 0.867 1 98.94 159 ILE A N 1
ATOM 1217 C CA . ILE A 1 159 ? 2.055 4.301 -0.591 1 98.94 159 ILE A CA 1
ATOM 1218 C C . ILE A 1 159 ? 1.559 5.629 -1.159 1 98.94 159 ILE A C 1
ATOM 1220 O O . ILE A 1 159 ? 0.396 5.996 -0.972 1 98.94 159 ILE A O 1
ATOM 1224 N N . LEU A 1 160 ? 2.443 6.344 -1.823 1 98.69 160 LEU A N 1
ATOM 1225 C CA . LEU A 1 160 ? 2.107 7.66 -2.357 1 98.69 160 LEU A CA 1
ATOM 1226 C C . LEU A 1 160 ? 1.854 7.586 -3.859 1 98.69 160 LEU A C 1
ATOM 1228 O O . LEU A 1 160 ? 2.666 7.031 -4.605 1 98.69 160 LEU A O 1
ATOM 1232 N N . LEU A 1 161 ? 0.714 8.055 -4.27 1 98.69 161 LEU A N 1
ATOM 1233 C CA . LEU A 1 161 ? 0.357 8.242 -5.672 1 98.69 161 LEU A CA 1
ATOM 1234 C C . LEU A 1 161 ? 0.298 9.727 -6.023 1 98.69 161 LEU A C 1
ATOM 1236 O O . LEU A 1 161 ? 0.133 10.57 -5.145 1 98.69 161 LEU A O 1
ATOM 1240 N N . ASP A 1 162 ? 0.419 9.977 -7.273 1 97.94 162 ASP A N 1
ATOM 1241 C CA . ASP A 1 162 ? 0.267 11.336 -7.77 1 97.94 162 ASP A CA 1
ATOM 1242 C C . ASP A 1 162 ? -1.201 11.758 -7.789 1 97.94 162 ASP A C 1
ATOM 1244 O O . ASP A 1 162 ? -2.094 10.906 -7.805 1 97.94 162 ASP A O 1
ATOM 1248 N N . CYS A 1 163 ? -1.442 13.047 -7.715 1 97.62 163 CYS A N 1
ATOM 1249 C CA . CYS A 1 163 ? -2.793 13.578 -7.883 1 97.62 163 CYS A CA 1
ATOM 1250 C C . CYS A 1 163 ? -2.791 14.805 -8.789 1 97.62 163 CYS A C 1
ATOM 1252 O O . CYS A 1 163 ? -1.753 15.438 -8.984 1 97.62 163 CYS A O 1
ATOM 1254 N N . LEU A 1 164 ? -3.906 15.062 -9.398 1 97 164 LEU A N 1
ATOM 1255 C CA . LEU A 1 164 ? -4.074 16.281 -10.172 1 97 164 LEU A CA 1
ATOM 1256 C C . LEU A 1 164 ? -4.117 17.5 -9.258 1 97 164 LEU A C 1
ATOM 1258 O O . LEU A 1 164 ? -4.535 17.406 -8.102 1 97 164 LEU A O 1
ATOM 1262 N N . PRO A 1 165 ? -3.625 18.625 -9.836 1 95.31 165 PRO A N 1
ATOM 1263 C CA . PRO A 1 165 ? -3.852 19.844 -9.062 1 95.31 165 PRO A CA 1
ATOM 1264 C C . PRO A 1 165 ? -5.32 20.062 -8.719 1 95.31 165 PRO A C 1
ATOM 1266 O O . PRO A 1 165 ? -6.203 19.766 -9.531 1 95.31 165 PRO A O 1
ATOM 1269 N N . TYR A 1 166 ? -5.605 20.469 -7.516 1 93.25 166 TYR A N 1
ATOM 1270 C CA . TYR A 1 166 ? -7 20.734 -7.168 1 93.25 166 TYR A CA 1
ATOM 1271 C C . TYR A 1 166 ? -7.109 21.875 -6.168 1 93.25 166 TYR A C 1
ATOM 1273 O O . TYR A 1 166 ? -6.105 22.312 -5.598 1 93.25 166 TYR A O 1
ATOM 1281 N N . SER A 1 167 ? -8.281 22.438 -6.055 1 94.44 167 SER A N 1
ATOM 1282 C CA . SER A 1 167 ? -8.555 23.578 -5.199 1 94.44 167 SER A CA 1
ATOM 1283 C C . SER A 1 167 ? -9.734 23.312 -4.273 1 94.44 167 SER A C 1
ATOM 1285 O O . SER A 1 167 ? -10.617 22.516 -4.598 1 94.44 167 SER A O 1
ATOM 1287 N N . VAL A 1 168 ? -9.641 23.875 -3.127 1 92.75 168 VAL A N 1
ATOM 1288 C CA . VAL A 1 168 ? -10.758 23.906 -2.193 1 92.75 168 VAL A CA 1
ATOM 1289 C C . VAL A 1 168 ? -11.266 25.344 -2.039 1 92.75 168 VAL A C 1
ATOM 1291 O O . VAL A 1 168 ? -10.508 26.234 -1.628 1 92.75 168 VAL A O 1
ATOM 1294 N N . ASN A 1 169 ? -12.516 25.562 -2.395 1 91.06 169 ASN A N 1
ATOM 1295 C CA . ASN A 1 169 ? -13.109 26.891 -2.363 1 91.06 169 ASN A CA 1
ATOM 1296 C C . ASN A 1 169 ? -12.219 27.922 -3.047 1 91.06 169 ASN A C 1
ATOM 1298 O O . ASN A 1 169 ? -11.961 28.984 -2.488 1 91.06 169 ASN A O 1
ATOM 1302 N N . GLY A 1 170 ? -11.672 27.5 -4.102 1 91.69 170 GLY A N 1
ATOM 1303 C CA . GLY A 1 170 ? -10.914 28.422 -4.941 1 91.69 170 GLY A CA 1
ATOM 1304 C C . GLY A 1 170 ? -9.461 28.547 -4.523 1 91.69 170 GLY A C 1
ATOM 1305 O O . GLY A 1 170 ? -8.68 29.234 -5.176 1 91.69 170 GLY A O 1
ATOM 1306 N N . VAL A 1 171 ? -9.148 28 -3.453 1 92.88 171 VAL A N 1
ATOM 1307 C CA . VAL A 1 171 ? -7.766 28.062 -2.994 1 92.88 171 VAL A CA 1
ATOM 1308 C C . VAL A 1 171 ? -7.02 26.797 -3.414 1 92.88 171 VAL A C 1
ATOM 1310 O O . VAL A 1 171 ? -7.398 25.703 -3.025 1 92.88 171 VAL A O 1
ATOM 1313 N N . GLN A 1 172 ? -5.957 26.984 -4.129 1 94.56 172 GLN A N 1
ATOM 1314 C CA . GLN A 1 172 ? -5.156 25.859 -4.602 1 94.56 172 GLN A CA 1
ATOM 1315 C C . GLN A 1 172 ? -4.418 25.188 -3.447 1 94.56 172 GLN A C 1
ATOM 1317 O O . GLN A 1 172 ? -3.828 25.875 -2.604 1 94.56 172 GLN A O 1
ATOM 1322 N N . MET A 1 173 ? -4.492 23.828 -3.447 1 94.12 173 MET A N 1
ATOM 1323 C CA . MET A 1 173 ? -3.725 23.078 -2.451 1 94.12 173 MET A CA 1
ATOM 1324 C C . MET A 1 173 ? -2.279 22.906 -2.9 1 94.12 173 MET A C 1
ATOM 1326 O O . MET A 1 173 ? -2.023 22.406 -4.004 1 94.12 173 MET A O 1
ATOM 1330 N N . THR A 1 174 ? -1.336 23.391 -2.068 1 94.81 174 THR A N 1
ATOM 1331 C CA . THR A 1 174 ? 0.082 23.312 -2.402 1 94.81 174 THR A CA 1
ATOM 1332 C C . THR A 1 174 ? 0.849 22.547 -1.336 1 94.81 174 THR A C 1
ATOM 1334 O O . THR A 1 174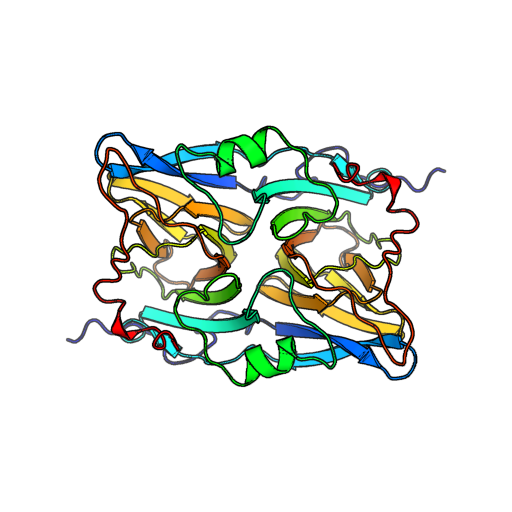 ? 0.386 22.406 -0.201 1 94.81 174 THR A O 1
ATOM 1337 N N . GLU A 1 175 ? 1.964 22.031 -1.787 1 94.88 175 GLU A N 1
ATOM 1338 C CA . GLU A 1 175 ? 2.82 21.297 -0.863 1 94.88 175 GLU A CA 1
ATOM 1339 C C . GLU A 1 175 ? 3.291 22.188 0.284 1 94.88 175 GLU A C 1
ATOM 1341 O O . GLU A 1 175 ? 3.637 23.344 0.073 1 94.88 175 GLU A O 1
ATOM 1346 N N . ASP A 1 176 ? 3.193 21.734 1.49 1 94.81 176 ASP A N 1
ATOM 1347 C CA . ASP A 1 176 ? 3.711 22.359 2.707 1 94.81 176 ASP A CA 1
ATOM 1348 C C . ASP A 1 176 ? 4.41 21.328 3.592 1 94.81 176 ASP A C 1
ATOM 1350 O O . ASP A 1 176 ? 3.756 20.594 4.348 1 94.81 176 ASP A O 1
ATOM 1354 N N . LEU A 1 177 ? 5.703 21.25 3.547 1 92.38 177 LEU A N 1
ATOM 1355 C CA . LEU A 1 177 ? 6.441 20.219 4.262 1 92.38 177 LEU A CA 1
ATOM 1356 C C . LEU A 1 177 ? 7.098 20.781 5.516 1 92.38 177 LEU A C 1
ATOM 1358 O O . LEU A 1 177 ? 7.645 20.031 6.328 1 92.38 177 LEU A O 1
ATOM 1362 N N . GLY A 1 178 ? 7.02 22.031 5.602 1 85.38 178 GLY A N 1
ATOM 1363 C CA . GLY A 1 178 ? 7.629 22.641 6.766 1 85.38 178 GLY A CA 1
ATOM 1364 C C . GLY A 1 178 ? 9.016 22.125 7.066 1 85.38 178 GLY A C 1
ATOM 1365 O O . GLY A 1 178 ? 9.891 22.125 6.195 1 85.38 178 GLY A O 1
ATOM 1366 N N . ASP A 1 179 ? 9.18 21.594 8.312 1 82.44 179 ASP A N 1
ATOM 1367 C CA . ASP A 1 179 ? 10.469 21.125 8.789 1 82.44 179 ASP A CA 1
ATOM 1368 C C . ASP A 1 179 ? 10.867 19.812 8.109 1 82.44 179 ASP A C 1
ATOM 1370 O O . ASP A 1 179 ? 12 19.344 8.242 1 82.44 179 ASP A O 1
ATOM 1374 N N . LEU A 1 180 ? 9.953 19.266 7.27 1 88.75 180 LEU A N 1
ATOM 1375 C CA . LEU A 1 180 ? 10.25 18.016 6.586 1 88.75 180 LEU A CA 1
ATOM 1376 C C . LEU A 1 180 ? 10.859 18.266 5.211 1 88.75 180 LEU A C 1
ATOM 1378 O O . LEU A 1 180 ? 11.305 17.344 4.543 1 88.75 180 LEU A O 1
ATOM 1382 N N . ALA A 1 181 ? 10.875 19.516 4.684 1 83.12 181 ALA A N 1
ATOM 1383 C CA . ALA A 1 181 ? 11.32 19.859 3.334 1 83.12 181 ALA A CA 1
ATOM 1384 C C . ALA A 1 181 ? 12.727 19.312 3.064 1 83.12 181 ALA A C 1
ATOM 1386 O O . ALA A 1 181 ? 13.008 18.844 1.963 1 83.12 181 ALA A O 1
ATOM 1387 N N . GLY A 1 182 ? 13.602 19.25 4.031 1 81.38 182 GLY A N 1
ATOM 1388 C CA . GLY A 1 182 ? 14.961 18.797 3.83 1 81.38 182 GLY A CA 1
ATOM 1389 C C . GLY A 1 182 ? 15.117 17.297 3.967 1 81.38 182 GLY A C 1
ATOM 1390 O O . GLY A 1 182 ? 16.203 16.75 3.723 1 81.38 182 GLY A O 1
ATOM 1391 N N . GLU A 1 183 ? 14 16.625 4.141 1 85 183 GLU A N 1
ATOM 1392 C CA . GLU A 1 183 ? 14.078 15.195 4.453 1 85 183 GLU A CA 1
ATOM 1393 C C . GLU A 1 183 ? 13.891 14.344 3.199 1 85 183 GLU A C 1
ATOM 1395 O O . GLU A 1 183 ? 14.094 13.125 3.232 1 85 183 GLU A O 1
ATOM 1400 N N . TYR A 1 184 ? 13.562 14.938 2.041 1 84 184 TYR A N 1
ATOM 1401 C CA . TYR A 1 184 ? 13.266 14.203 0.816 1 84 184 TYR A CA 1
ATOM 1402 C C . TYR A 1 184 ? 14.195 14.625 -0.316 1 84 184 TYR A C 1
ATOM 1404 O O . TYR A 1 184 ? 14.711 15.742 -0.315 1 84 184 TYR A O 1
ATOM 1412 N N . ALA A 1 185 ? 14.352 13.68 -1.258 1 81.06 185 ALA A N 1
ATOM 1413 C CA . ALA A 1 185 ? 15.164 14.008 -2.428 1 81.06 185 ALA A CA 1
ATOM 1414 C C . ALA A 1 185 ? 14.469 15.047 -3.305 1 81.06 185 ALA A C 1
ATOM 1416 O O . ALA A 1 185 ? 13.242 15.172 -3.277 1 81.06 185 ALA A O 1
ATOM 1417 N N . GLU A 1 186 ? 15.258 15.734 -4.027 1 75.81 186 GLU A N 1
ATOM 1418 C CA . GLU A 1 186 ? 14.711 16.75 -4.93 1 75.81 186 GLU A CA 1
ATOM 1419 C C . GLU A 1 186 ? 13.984 16.094 -6.105 1 75.81 186 GLU A C 1
ATOM 1421 O O . GLU A 1 186 ? 14.406 15.047 -6.605 1 75.81 186 GLU A O 1
ATOM 1426 N N . ARG A 1 187 ? 12.906 16.703 -6.48 1 70.31 187 ARG A N 1
ATOM 1427 C CA . ARG A 1 187 ? 12.188 16.234 -7.664 1 70.31 187 ARG A CA 1
ATOM 1428 C C . ARG A 1 187 ? 13.031 16.438 -8.922 1 70.3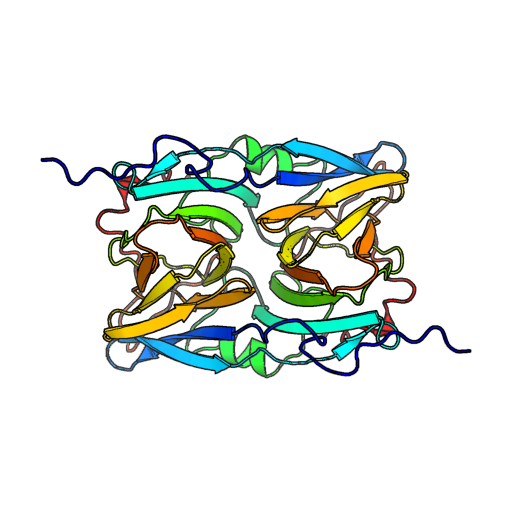1 187 ARG A C 1
ATOM 1430 O O . ARG A 1 187 ? 13.602 17.5 -9.133 1 70.31 187 ARG A O 1
ATOM 1437 N N . LYS A 1 188 ? 13.32 15.281 -9.547 1 58.06 188 LYS A N 1
ATOM 1438 C CA . LYS A 1 188 ? 14.023 15.414 -10.82 1 58.06 188 LYS A CA 1
ATOM 1439 C C . LYS A 1 188 ? 13.07 15.852 -11.93 1 58.06 188 LYS A C 1
ATOM 1441 O O . LYS A 1 188 ? 11.953 15.336 -12.039 1 58.06 188 LYS A O 1
ATOM 1446 N N . GLU A 1 189 ? 13.195 17.078 -12.531 1 49.91 189 GLU A N 1
ATOM 1447 C CA . GLU A 1 189 ? 12.414 17.594 -13.648 1 49.91 189 GLU A CA 1
ATOM 1448 C C . GLU A 1 189 ? 12.461 16.641 -14.844 1 49.91 189 GLU A C 1
ATOM 1450 O O . GLU A 1 189 ? 13.445 15.938 -15.047 1 49.91 189 GLU A O 1
ATOM 1455 N N . MET B 1 1 ? -17.062 -34.094 1.074 1 40.5 1 MET B N 1
ATOM 1456 C CA . MET B 1 1 ? -17.406 -32.906 1.863 1 40.5 1 MET B CA 1
ATOM 1457 C C . MET B 1 1 ? -16.828 -31.656 1.227 1 40.5 1 MET B C 1
ATOM 1459 O O . MET B 1 1 ? -15.672 -31.656 0.78 1 40.5 1 MET B O 1
ATOM 1463 N N . GLU B 1 2 ? -17.547 -30.719 0.688 1 54.66 2 GLU B N 1
ATOM 1464 C CA . GLU B 1 2 ? -17.109 -29.562 -0.105 1 54.66 2 GLU B CA 1
ATOM 1465 C C . GLU B 1 2 ? -16.062 -28.75 0.644 1 54.66 2 GLU B C 1
ATOM 1467 O O . GLU B 1 2 ? -16.156 -28.578 1.862 1 54.66 2 GLU B O 1
ATOM 1472 N N . ASP B 1 3 ? -14.75 -28.688 0.18 1 72.88 3 ASP B N 1
ATOM 1473 C CA . ASP B 1 3 ? -13.602 -28.078 0.842 1 72.88 3 ASP B CA 1
ATOM 1474 C C . ASP B 1 3 ? -13.852 -26.609 1.141 1 72.88 3 ASP B C 1
ATOM 1476 O O . ASP B 1 3 ? -13.414 -25.734 0.388 1 72.88 3 ASP B O 1
ATOM 1480 N N . THR B 1 4 ? -14.914 -26.391 2.07 1 87.69 4 THR B N 1
ATOM 1481 C CA . THR B 1 4 ? -15.297 -25.062 2.504 1 87.69 4 THR B CA 1
ATOM 1482 C C . THR B 1 4 ? -14.414 -24.578 3.652 1 87.69 4 THR B C 1
ATOM 1484 O O . THR B 1 4 ? -14.047 -25.375 4.527 1 87.69 4 THR B O 1
ATOM 1487 N N . GLY B 1 5 ? -14.016 -23.344 3.553 1 92.12 5 GLY B N 1
ATOM 1488 C CA . GLY B 1 5 ? -13.242 -22.734 4.625 1 92.12 5 GLY B CA 1
ATOM 1489 C C . GLY B 1 5 ? -14.102 -22.141 5.719 1 92.12 5 GLY B C 1
ATOM 1490 O O . GLY B 1 5 ? -15.328 -22.094 5.59 1 92.12 5 GLY B O 1
ATOM 1491 N N . PRO B 1 6 ? -13.578 -21.719 6.77 1 96.25 6 PRO B N 1
ATOM 1492 C CA . PRO B 1 6 ? -14.305 -21.281 7.965 1 96.25 6 PRO B CA 1
ATOM 1493 C C . PRO B 1 6 ? -14.75 -19.828 7.891 1 96.25 6 PRO B C 1
ATOM 1495 O O . PRO B 1 6 ? -15.531 -19.375 8.727 1 96.25 6 PRO B O 1
ATOM 1498 N N . ILE B 1 7 ? -14.375 -19.062 6.977 1 97.5 7 ILE B N 1
ATOM 1499 C CA . ILE B 1 7 ? -14.656 -17.641 6.965 1 97.5 7 ILE B CA 1
ATOM 1500 C C . ILE B 1 7 ? -16.047 -17.391 6.402 1 97.5 7 ILE B C 1
ATOM 1502 O O . ILE B 1 7 ? -16.359 -17.781 5.277 1 97.5 7 ILE B O 1
ATOM 1506 N N . THR B 1 8 ? -16.891 -16.656 7.129 1 97.19 8 THR B N 1
ATOM 1507 C CA . THR B 1 8 ? -18.266 -16.406 6.707 1 97.19 8 THR B CA 1
ATOM 1508 C C . THR B 1 8 ? -18.562 -14.914 6.672 1 97.19 8 THR B C 1
ATOM 1510 O O . THR B 1 8 ? -19.641 -14.5 6.242 1 97.19 8 THR B O 1
ATOM 1513 N N . GLN B 1 9 ? -17.578 -14.148 7.129 1 97.19 9 GLN B N 1
ATOM 1514 C CA . GLN B 1 9 ? -17.75 -12.703 7.164 1 97.19 9 GLN B CA 1
ATOM 1515 C C . GLN B 1 9 ? -16.406 -11.984 7.203 1 97.19 9 GLN B C 1
ATOM 1517 O O . GLN B 1 9 ? -15.367 -12.625 7.359 1 97.19 9 GLN B O 1
ATOM 1522 N N . PHE B 1 10 ? -16.438 -10.719 6.945 1 97.5 10 PHE B N 1
ATOM 1523 C CA . PHE B 1 10 ? -15.312 -9.859 7.285 1 97.5 10 PHE B CA 1
ATOM 1524 C C . PHE B 1 10 ? -15.516 -9.203 8.648 1 97.5 10 PHE B C 1
ATOM 1526 O O . PHE B 1 10 ? -16.609 -8.711 8.945 1 97.5 10 PHE B O 1
ATOM 1533 N N . PRO B 1 11 ? -14.609 -9.008 9.516 1 98.44 11 PRO B N 1
ATOM 1534 C CA . PRO B 1 11 ? -13.32 -9.695 9.406 1 98.44 11 PRO B CA 1
ATOM 1535 C C . PRO B 1 11 ? -13.422 -11.188 9.711 1 98.44 11 PRO B C 1
ATOM 1537 O O . PRO B 1 11 ? -14.43 -11.648 10.25 1 98.44 11 PRO B O 1
ATOM 1540 N N . ALA B 1 12 ? -12.375 -11.938 9.242 1 98.38 12 ALA B N 1
ATOM 1541 C CA . ALA B 1 12 ? -12.273 -13.32 9.703 1 98.38 12 ALA B CA 1
ATOM 1542 C C . ALA B 1 12 ? -12.219 -13.391 11.227 1 98.38 12 ALA B C 1
ATOM 1544 O O . ALA B 1 12 ? -11.648 -12.523 11.875 1 98.38 12 ALA B O 1
ATOM 1545 N N . ASP B 1 13 ? -12.805 -14.461 11.781 1 97.25 13 ASP B N 1
ATOM 1546 C CA . ASP B 1 13 ? -12.766 -14.648 13.227 1 97.25 13 ASP B CA 1
ATOM 1547 C C . ASP B 1 13 ? -11.336 -14.641 13.742 1 97.25 13 ASP B C 1
ATOM 1549 O O . ASP B 1 13 ? -10.461 -15.312 13.188 1 97.25 13 ASP B O 1
ATOM 1553 N N . GLY B 1 14 ? -11.109 -13.828 14.766 1 97.19 14 GLY B N 1
ATOM 1554 C CA . GLY B 1 14 ? -9.781 -13.75 15.344 1 97.19 14 GLY B CA 1
ATOM 1555 C C . GLY B 1 14 ? -9.023 -12.508 14.93 1 97.19 14 GLY B C 1
ATOM 1556 O O . GLY B 1 14 ? -7.977 -12.188 15.508 1 97.19 14 GLY B O 1
ATOM 1557 N N . LEU B 1 15 ? -9.523 -11.82 13.922 1 98.38 15 LEU B N 1
ATOM 1558 C CA . LEU B 1 15 ? -8.906 -10.578 13.477 1 98.38 15 LEU B CA 1
ATOM 1559 C C . LEU B 1 15 ? -9.797 -9.383 13.805 1 98.38 15 LEU B C 1
ATOM 1561 O O . LEU B 1 15 ? -11.023 -9.469 13.727 1 98.38 15 LEU B O 1
ATOM 1565 N N . ARG B 1 16 ? -9.141 -8.312 14.227 1 97.81 16 ARG B N 1
ATOM 1566 C CA . ARG B 1 16 ? -9.867 -7.055 14.398 1 97.81 16 ARG B CA 1
ATOM 1567 C C . ARG B 1 16 ? -10.297 -6.48 13.047 1 97.81 16 ARG B C 1
ATOM 1569 O O . ARG B 1 16 ? -9.562 -6.57 12.062 1 97.81 16 ARG B O 1
ATOM 1576 N N . ALA B 1 17 ? -11.484 -5.867 13.023 1 97.94 17 ALA B N 1
ATOM 1577 C CA . ALA B 1 17 ? -11.844 -5.152 11.805 1 97.94 17 ALA B CA 1
ATOM 1578 C C . ALA B 1 17 ? -10.891 -3.988 11.547 1 97.94 17 ALA B C 1
ATOM 1580 O O . ALA B 1 17 ? -10.68 -3.143 12.414 1 97.94 17 ALA B O 1
ATOM 1581 N N . SER B 1 18 ? -10.273 -4.004 10.422 1 98.31 18 SER B N 1
ATOM 1582 C CA . SER B 1 18 ? -9.438 -2.869 10.031 1 98.31 18 SER B CA 1
ATOM 1583 C C . SER B 1 18 ? -10.266 -1.597 9.898 1 98.31 18 SER B C 1
ATOM 1585 O O . SER B 1 18 ? -11.375 -1.627 9.359 1 98.31 18 SER B O 1
ATOM 1587 N N . LYS B 1 19 ? -9.742 -0.5 10.375 1 98.75 19 LYS B N 1
ATOM 1588 C CA . LYS B 1 19 ? -10.391 0.802 10.227 1 98.75 19 LYS B CA 1
ATOM 1589 C C . LYS B 1 19 ? -9.883 1.532 8.992 1 98.75 19 LYS B C 1
ATOM 1591 O O . LYS B 1 19 ? -8.68 1.538 8.719 1 98.75 19 LYS B O 1
ATOM 1596 N N . ARG B 1 20 ? -10.805 2.109 8.227 1 98.94 20 ARG B N 1
ATOM 1597 C CA . ARG B 1 20 ? -10.492 2.996 7.109 1 98.94 20 ARG B CA 1
ATOM 1598 C C . ARG B 1 20 ? -10.812 4.445 7.453 1 98.94 20 ARG B C 1
ATOM 1600 O O . ARG B 1 20 ? -11.898 4.746 7.949 1 98.94 20 ARG B O 1
ATOM 1607 N N . LEU B 1 21 ? -9.836 5.273 7.316 1 98.94 21 LEU B N 1
ATOM 1608 C CA . LEU B 1 21 ? -10.008 6.715 7.473 1 98.94 21 LEU B CA 1
ATOM 1609 C C . LEU B 1 21 ? -9.773 7.434 6.148 1 98.94 21 LEU B C 1
ATOM 1611 O O . LEU B 1 21 ? -8.703 7.305 5.547 1 98.94 21 LEU B O 1
ATOM 1615 N N . ILE B 1 22 ? -10.758 8.18 5.664 1 98.94 22 ILE B N 1
ATOM 1616 C CA . ILE B 1 22 ? -10.602 8.992 4.461 1 98.94 22 ILE B CA 1
ATOM 1617 C C . ILE B 1 22 ? -10.625 10.469 4.824 1 98.94 22 ILE B C 1
ATOM 1619 O O . ILE B 1 22 ? -11.523 10.922 5.535 1 98.94 22 ILE B O 1
ATOM 1623 N N . THR B 1 23 ? -9.656 11.195 4.363 1 98.88 23 THR B N 1
ATOM 1624 C CA . THR B 1 23 ? -9.594 12.625 4.66 1 98.88 23 THR B CA 1
ATOM 1625 C C . THR B 1 23 ? -10.039 13.453 3.459 1 98.88 23 THR B C 1
ATOM 1627 O O . THR B 1 23 ? -10.031 12.961 2.326 1 98.88 23 THR B O 1
ATOM 1630 N N . SER B 1 24 ? -10.484 14.531 3.705 1 98.44 24 SER B N 1
ATOM 1631 C CA . SER B 1 24 ? -10.758 15.609 2.754 1 98.44 24 SER B CA 1
ATOM 1632 C C . SER B 1 24 ? -10.664 16.969 3.42 1 98.44 24 SER B C 1
ATOM 1634 O O . SER B 1 24 ? -9.953 17.141 4.41 1 98.44 24 SER B O 1
ATOM 1636 N N . HIS B 1 25 ? -11.242 17.969 2.77 1 98.12 25 HIS B N 1
ATOM 1637 C CA . HIS B 1 25 ? -11.203 19.328 3.293 1 98.12 25 HIS B CA 1
ATOM 1638 C C . HIS B 1 25 ? -12.602 19.844 3.586 1 98.12 25 HIS B C 1
ATOM 1640 O O . HIS B 1 25 ? -13.547 19.547 2.854 1 98.12 25 HIS B O 1
ATOM 1646 N N . ASN B 1 26 ? -12.719 20.625 4.68 1 96.88 26 ASN B N 1
ATOM 1647 C CA . ASN B 1 26 ? -13.969 21.328 4.914 1 96.88 26 ASN B CA 1
ATOM 1648 C C . ASN B 1 26 ? -14.016 22.656 4.152 1 96.88 26 ASN B C 1
ATOM 1650 O O . ASN B 1 26 ? -13.133 22.938 3.34 1 96.88 26 ASN B O 1
ATOM 1654 N N . SER B 1 27 ? -15.047 23.453 4.367 1 93.75 27 SER B N 1
ATOM 1655 C CA . SER B 1 27 ? -15.273 24.672 3.592 1 93.75 27 SER B CA 1
ATOM 1656 C C . SER B 1 27 ? -14.188 25.703 3.865 1 93.75 27 SER B C 1
ATOM 1658 O O . SER B 1 27 ? -14.008 26.641 3.082 1 93.75 27 SER B O 1
ATOM 1660 N N . GLU B 1 28 ? -13.445 25.578 4.961 1 94.44 28 GLU B N 1
ATOM 1661 C CA . GLU B 1 28 ? -12.383 26.5 5.324 1 94.44 28 GLU B CA 1
ATOM 1662 C C . GLU B 1 28 ? -11.039 26.062 4.762 1 94.44 28 GLU B C 1
ATOM 1664 O O . GLU B 1 28 ? -10.016 26.703 4.992 1 94.44 28 GLU B O 1
ATOM 1669 N N . GLY B 1 29 ? -11.055 24.922 4.109 1 94.94 29 GLY B N 1
ATOM 1670 C CA . GLY B 1 29 ? -9.812 24.406 3.537 1 94.94 29 GLY B CA 1
ATOM 1671 C C . GLY B 1 29 ? -8.992 23.594 4.52 1 94.94 29 GLY B C 1
ATOM 1672 O O . GLY B 1 29 ? -7.848 23.234 4.23 1 94.94 29 GLY B O 1
ATOM 1673 N N . LYS B 1 30 ? -9.594 23.312 5.664 1 97.69 30 LYS B N 1
ATOM 1674 C CA . LYS B 1 30 ? -8.922 22.5 6.668 1 97.69 30 LYS B CA 1
ATOM 1675 C C . LYS B 1 30 ? -9.195 21.016 6.449 1 97.69 30 LYS B C 1
ATOM 1677 O O . LYS B 1 30 ? -10.297 20.641 6.031 1 97.69 30 LYS B O 1
ATOM 1682 N N . GLY B 1 31 ? -8.164 20.188 6.723 1 98.31 31 GLY B N 1
ATOM 1683 C CA . GLY B 1 31 ? -8.367 18.75 6.637 1 98.31 31 GLY B CA 1
ATOM 1684 C C . GLY B 1 31 ? -9.367 18.219 7.645 1 98.31 31 GLY B C 1
ATOM 1685 O O . GLY B 1 31 ? -9.375 18.641 8.805 1 98.31 31 GLY B O 1
ATOM 1686 N N . VAL B 1 32 ? -10.227 17.328 7.234 1 98.81 32 VAL B N 1
ATOM 1687 C CA . VAL B 1 32 ? -11.195 16.656 8.094 1 98.81 32 VAL B CA 1
ATOM 1688 C C . VAL B 1 32 ? -11.305 15.188 7.68 1 98.81 32 VAL B C 1
ATOM 1690 O O . VAL B 1 32 ? -10.93 14.82 6.566 1 98.81 32 VAL B O 1
ATOM 1693 N N . PHE B 1 33 ? -11.758 14.367 8.625 1 98.88 33 PHE B N 1
ATOM 1694 C CA . PHE B 1 33 ? -12.125 13 8.281 1 98.88 33 PHE B CA 1
ATOM 1695 C C . PHE B 1 33 ? -13.547 12.938 7.734 1 98.88 33 PHE B C 1
ATOM 1697 O O . PHE B 1 33 ? -14.492 13.328 8.422 1 98.88 33 PHE B O 1
ATOM 1704 N N . ILE B 1 34 ? -13.672 12.414 6.551 1 98.75 34 ILE B N 1
ATOM 1705 C CA . ILE B 1 34 ? -15.016 12.375 5.977 1 98.75 34 ILE B CA 1
ATOM 1706 C C . ILE B 1 34 ? -15.562 10.945 6.035 1 98.75 34 ILE B C 1
ATOM 1708 O O . ILE B 1 34 ? -16.75 10.727 5.84 1 98.75 34 ILE B O 1
ATOM 1712 N N . THR B 1 35 ? -14.758 9.977 6.254 1 98.62 35 THR B N 1
ATOM 1713 C CA . THR B 1 35 ? -15.148 8.586 6.434 1 98.62 35 THR B CA 1
ATOM 1714 C C . THR B 1 35 ? -14.359 7.941 7.566 1 98.62 35 THR B C 1
ATOM 1716 O O . THR B 1 35 ? -13.156 8.18 7.699 1 98.62 35 THR B O 1
ATOM 1719 N N . GLU B 1 36 ? -14.953 7.254 8.43 1 98.69 36 GLU B N 1
ATOM 1720 C CA . GLU B 1 36 ? -14.414 6.309 9.398 1 98.69 36 GLU B CA 1
ATOM 1721 C C . GLU B 1 36 ? -15.227 5.02 9.43 1 98.69 36 GLU B C 1
ATOM 1723 O O . GLU B 1 36 ? -16.312 4.984 10 1 98.69 36 GLU B O 1
ATOM 1728 N N . ASP B 1 37 ? -14.727 4.035 8.789 1 98.69 37 ASP B N 1
ATOM 1729 C CA . ASP B 1 37 ? -15.461 2.777 8.688 1 98.69 37 ASP B CA 1
ATOM 1730 C C . ASP B 1 37 ? -14.516 1.601 8.461 1 98.69 37 ASP B C 1
ATOM 1732 O O . ASP B 1 37 ? -13.352 1.653 8.852 1 98.69 37 ASP B O 1
ATOM 1736 N N . HIS B 1 38 ? -15.023 0.484 7.914 1 98.62 38 HIS B N 1
ATOM 1737 C CA . HIS B 1 38 ? -14.203 -0.718 7.805 1 98.62 38 HIS B CA 1
ATOM 1738 C C . HIS B 1 38 ? -14.078 -1.17 6.355 1 98.62 38 HIS B C 1
ATOM 1740 O O . HIS B 1 38 ? -13.898 -2.359 6.082 1 98.62 38 HIS B O 1
ATOM 1746 N N . GLY B 1 39 ? -14.156 -0.246 5.371 1 98.12 39 GLY B N 1
ATOM 1747 C CA . GLY B 1 39 ? -14.039 -0.57 3.961 1 98.12 39 GLY B CA 1
ATOM 1748 C C . GLY B 1 39 ? -15.359 -0.966 3.328 1 98.12 39 GLY B C 1
ATOM 1749 O O . GLY B 1 39 ? -16.422 -0.78 3.928 1 98.12 39 GLY B O 1
ATOM 1750 N N . ASP B 1 40 ? -15.266 -1.397 2.041 1 96 40 ASP B N 1
ATOM 1751 C CA . ASP B 1 40 ? -16.469 -1.684 1.255 1 96 40 ASP B CA 1
ATOM 1752 C C . ASP B 1 40 ? -16.297 -2.963 0.44 1 96 40 ASP B C 1
ATOM 1754 O O . ASP B 1 40 ? -15.195 -3.527 0.382 1 96 40 ASP B O 1
ATOM 1758 N N . HIS B 1 41 ? -17.484 -3.502 -0.099 1 94.88 41 HIS B N 1
ATOM 1759 C CA . HIS B 1 41 ? -17.5 -4.598 -1.063 1 94.88 41 HIS B CA 1
ATOM 1760 C C . HIS B 1 41 ? -16.859 -5.852 -0.477 1 94.88 41 HIS B C 1
ATOM 1762 O O . HIS B 1 41 ? -15.984 -6.461 -1.101 1 94.88 41 HIS B O 1
ATOM 1768 N N . HIS B 1 42 ? -17.297 -6.152 0.735 1 96 42 HIS B N 1
ATOM 1769 C CA . HIS B 1 42 ? -16.812 -7.391 1.338 1 96 42 HIS B CA 1
ATOM 1770 C C . HIS B 1 42 ? -17.281 -8.602 0.539 1 96 42 HIS B C 1
ATOM 1772 O O . HIS B 1 42 ? -18.453 -8.695 0.154 1 96 42 HIS B O 1
ATOM 1778 N N . LYS B 1 43 ? -16.328 -9.508 0.308 1 95.75 43 LYS B N 1
ATOM 1779 C CA . LYS B 1 43 ? -16.656 -10.695 -0.472 1 95.75 43 LYS B CA 1
ATOM 1780 C C . LYS B 1 43 ? -15.977 -11.938 0.096 1 95.75 43 LYS B C 1
ATOM 1782 O O . LYS B 1 43 ? -14.75 -11.984 0.206 1 95.75 43 LYS B O 1
ATOM 1787 N N . ILE B 1 44 ? -16.812 -12.961 0.441 1 96.19 44 ILE B N 1
ATOM 1788 C CA . ILE B 1 44 ? -16.266 -14.266 0.808 1 96.19 44 ILE B CA 1
ATOM 1789 C C . ILE B 1 44 ? -15.664 -14.93 -0.422 1 96.19 44 ILE B C 1
ATOM 1791 O O . ILE B 1 44 ? -16.312 -15.055 -1.46 1 96.19 44 ILE B O 1
ATOM 1795 N N . MET B 1 45 ? -14.414 -15.312 -0.279 1 94.38 45 MET B N 1
ATOM 1796 C CA . MET B 1 45 ? -13.68 -15.844 -1.427 1 94.38 45 MET B CA 1
ATOM 1797 C C . MET B 1 45 ? -13.422 -17.328 -1.271 1 94.38 45 MET B C 1
ATOM 1799 O O . MET B 1 45 ? -13.242 -17.828 -0.156 1 94.38 45 MET B O 1
ATOM 1803 N N . VAL B 1 46 ? -13.336 -18.047 -2.469 1 92.94 46 VAL B N 1
ATOM 1804 C CA . VAL B 1 46 ? -12.938 -19.453 -2.557 1 92.94 46 VAL B CA 1
ATOM 1805 C C . VAL B 1 46 ? -13.664 -20.266 -1.488 1 92.94 46 VAL B C 1
ATOM 1807 O O . VAL B 1 46 ? -13.023 -20.953 -0.687 1 92.94 46 VAL B O 1
ATOM 1810 N N . ARG B 1 47 ? -14.953 -20.109 -1.362 1 93.12 47 ARG B N 1
ATOM 1811 C CA . ARG B 1 47 ? -15.852 -20.875 -0.512 1 93.12 47 ARG B CA 1
ATOM 1812 C C . ARG B 1 47 ? -15.438 -20.781 0.953 1 93.12 47 ARG B C 1
ATOM 1814 O O . ARG B 1 47 ? -15.344 -21.797 1.646 1 93.12 47 ARG B O 1
ATOM 1821 N N . GLY B 1 48 ? -15.086 -19.578 1.366 1 95.88 48 GLY B N 1
ATOM 1822 C CA . GLY B 1 48 ? -14.844 -19.344 2.781 1 95.88 48 GLY B CA 1
ATOM 1823 C C . GLY B 1 48 ? -13.383 -19.484 3.164 1 95.88 48 GLY B C 1
ATOM 1824 O O . GLY B 1 48 ? -13.039 -19.469 4.348 1 95.88 48 GLY B O 1
ATOM 1825 N N . LYS B 1 49 ? -12.492 -19.625 2.227 1 96.62 49 LYS B N 1
ATOM 1826 C CA . LYS B 1 49 ? -11.062 -19.75 2.504 1 96.62 49 LYS B CA 1
ATOM 1827 C C . LYS B 1 49 ? -10.406 -18.391 2.668 1 96.62 49 LYS B C 1
ATOM 1829 O O . LYS B 1 49 ? -9.297 -18.281 3.188 1 96.62 49 LYS B O 1
ATOM 1834 N N . GLY B 1 50 ? -11.109 -17.391 2.244 1 97.31 50 GLY B N 1
ATOM 1835 C CA . GLY B 1 50 ? -10.68 -16.016 2.432 1 97.31 50 GLY B CA 1
ATOM 1836 C C . GLY B 1 50 ? -11.828 -15.023 2.367 1 97.31 50 GLY B C 1
ATOM 1837 O O . GLY B 1 50 ? -12.953 -15.383 2.025 1 97.31 50 GLY B O 1
ATOM 1838 N N . VAL B 1 51 ? -11.625 -13.844 2.793 1 97.94 51 VAL B N 1
ATOM 1839 C CA . VAL B 1 51 ? -12.57 -12.75 2.619 1 97.94 51 VAL B CA 1
ATOM 1840 C C . VAL B 1 51 ? -11.828 -11.492 2.186 1 97.94 51 VAL B C 1
ATOM 1842 O O . VAL B 1 51 ? -10.766 -11.172 2.719 1 97.94 51 VAL B O 1
ATOM 1845 N N . ALA B 1 52 ? -12.367 -10.859 1.172 1 97.69 52 ALA B N 1
ATOM 1846 C CA . ALA B 1 52 ? -11.789 -9.633 0.64 1 97.69 52 ALA B CA 1
ATOM 1847 C C . ALA B 1 52 ? -12.547 -8.406 1.146 1 97.69 52 ALA B C 1
ATOM 1849 O O . ALA B 1 52 ? -13.758 -8.469 1.363 1 97.69 52 ALA B O 1
ATOM 1850 N N . ASN B 1 53 ? -11.844 -7.352 1.371 1 98.25 53 ASN B N 1
ATOM 1851 C CA . ASN B 1 53 ? -12.297 -6.012 1.723 1 98.25 53 ASN B CA 1
ATOM 1852 C C . ASN B 1 53 ? -11.648 -4.949 0.841 1 98.25 53 ASN B C 1
ATOM 1854 O O . ASN B 1 53 ? -10.422 -4.875 0.758 1 98.25 53 ASN B O 1
ATOM 1858 N N . ILE B 1 54 ? -12.484 -4.152 0.138 1 98.5 54 ILE B N 1
ATOM 1859 C CA . ILE B 1 54 ? -11.922 -3.08 -0.671 1 98.5 54 ILE B CA 1
ATOM 1860 C C . ILE B 1 54 ? -11.789 -1.812 0.169 1 98.5 54 ILE B C 1
ATOM 1862 O O . ILE B 1 54 ? -12.797 -1.238 0.595 1 98.5 54 ILE B O 1
ATOM 1866 N N . ILE B 1 55 ? -10.594 -1.364 0.363 1 98.81 55 ILE B N 1
ATOM 1867 C CA . ILE B 1 55 ? -10.32 -0.186 1.178 1 98.81 55 ILE B CA 1
ATOM 1868 C C . ILE B 1 55 ? -10.492 1.075 0.334 1 98.81 55 ILE B C 1
ATOM 1870 O O . ILE B 1 55 ? -11.062 2.066 0.797 1 98.81 55 ILE B O 1
ATOM 1874 N N . TYR B 1 56 ? -9.977 1.046 -0.884 1 98.88 56 TYR B N 1
ATOM 1875 C CA . TYR B 1 56 ? -10.055 2.205 -1.766 1 98.88 56 TYR B CA 1
ATOM 1876 C C . TYR B 1 56 ? -9.703 1.825 -3.199 1 98.88 56 TYR B C 1
ATOM 1878 O O . TYR B 1 56 ? -9.141 0.754 -3.445 1 98.88 56 TYR B O 1
ATOM 1886 N N . SER B 1 57 ? -10.07 2.574 -4.145 1 98.69 57 SER B N 1
ATOM 1887 C CA . SER B 1 57 ? -9.648 2.447 -5.539 1 98.69 57 SER B CA 1
ATOM 1888 C C . SER B 1 57 ? -9.648 3.803 -6.238 1 98.69 57 SER B C 1
ATOM 1890 O O . SER B 1 57 ? -10.367 4.719 -5.828 1 98.69 57 SER B O 1
ATOM 1892 N N . THR B 1 58 ? -8.773 3.957 -7.18 1 98.56 58 THR B N 1
ATOM 1893 C CA . THR B 1 58 ? -8.711 5.176 -7.98 1 98.56 58 THR B CA 1
ATOM 1894 C C . THR B 1 58 ? -8.898 4.859 -9.461 1 98.56 58 THR B C 1
ATOM 1896 O O . THR B 1 58 ? -8.438 3.826 -9.945 1 98.56 58 THR B O 1
ATOM 1899 N N . LYS B 1 59 ? -9.508 5.754 -10.18 1 96.19 59 LYS B N 1
ATOM 1900 C CA . LYS B 1 59 ? -9.766 5.594 -11.602 1 96.19 59 LYS B CA 1
ATOM 1901 C C . LYS B 1 59 ? -8.5 5.82 -12.43 1 96.19 59 LYS B C 1
ATOM 1903 O O . LYS B 1 59 ? -8.391 5.328 -13.547 1 96.19 59 LYS B O 1
ATOM 1908 N N . GLY B 1 60 ? -7.586 6.523 -11.828 1 95.25 60 GLY B N 1
ATOM 1909 C CA . GLY B 1 60 ? -6.344 6.84 -12.516 1 95.25 60 GLY B CA 1
ATOM 1910 C C . GLY B 1 60 ? -5.246 7.309 -11.578 1 95.25 60 GLY B C 1
ATOM 1911 O O . GLY B 1 60 ? -5.465 7.438 -10.375 1 95.25 60 GLY B O 1
ATOM 1912 N N . ASN B 1 61 ? -4.156 7.504 -12.102 1 96.56 61 ASN B N 1
ATOM 1913 C CA . ASN B 1 61 ? -2.961 8.148 -11.57 1 96.56 61 ASN B CA 1
ATOM 1914 C C . ASN B 1 61 ? -2.324 9.078 -12.602 1 96.56 61 ASN B C 1
ATOM 1916 O O . ASN B 1 61 ? -1.795 8.617 -13.617 1 96.56 61 ASN B O 1
ATOM 1920 N N . PRO B 1 62 ? -2.316 10.438 -12.406 1 97.69 62 PRO B N 1
ATOM 1921 C CA . PRO B 1 62 ? -2.654 11.133 -11.164 1 97.69 62 PRO B CA 1
ATOM 1922 C C . PRO B 1 62 ? -4.137 11.031 -10.812 1 97.69 62 PRO B C 1
ATOM 1924 O O . PRO B 1 62 ? -4.98 10.938 -11.703 1 97.69 62 PRO B O 1
ATOM 1927 N N . VAL B 1 63 ? -4.414 11.031 -9.539 1 98.56 63 VAL B N 1
ATOM 1928 C CA . VAL B 1 63 ? -5.77 10.891 -9.016 1 98.56 63 VAL B CA 1
ATOM 1929 C C . VAL B 1 63 ? -6.484 12.242 -9.078 1 98.56 63 VAL B C 1
ATOM 1931 O O . VAL B 1 63 ? -5.922 13.266 -8.695 1 98.56 63 VAL B O 1
ATOM 1934 N N . ASP B 1 64 ? -7.688 12.25 -9.578 1 97.94 64 ASP B N 1
ATOM 1935 C CA . ASP B 1 64 ? -8.539 13.438 -9.531 1 97.94 64 ASP B CA 1
ATOM 1936 C C . ASP B 1 64 ? -9.336 13.5 -8.227 1 97.94 64 ASP B C 1
ATOM 1938 O O . ASP B 1 64 ? -10.258 12.711 -8.023 1 97.94 64 ASP B O 1
ATOM 1942 N N . MET B 1 65 ? -9.031 14.461 -7.398 1 97.5 65 MET B N 1
ATOM 1943 C CA . MET B 1 65 ? -9.688 14.562 -6.094 1 97.5 65 MET B CA 1
ATOM 1944 C C . MET B 1 65 ? -10.648 15.742 -6.055 1 97.5 65 MET B C 1
ATOM 1946 O O . MET B 1 65 ? -11.172 16.094 -4.996 1 97.5 65 MET B O 1
ATOM 1950 N N . THR B 1 66 ? -10.805 16.391 -7.211 1 95.06 66 THR B N 1
ATOM 1951 C CA . THR B 1 66 ? -11.711 17.531 -7.281 1 95.06 66 THR B CA 1
ATOM 1952 C C . THR B 1 66 ? -13.125 17.125 -6.887 1 95.06 66 THR B C 1
ATOM 1954 O O . THR B 1 66 ? -13.648 16.125 -7.375 1 95.06 66 THR B O 1
ATOM 1957 N N . ASP B 1 67 ? -13.727 17.859 -5.945 1 94.19 67 ASP B N 1
ATOM 1958 C CA . ASP B 1 67 ? -15.078 17.641 -5.453 1 94.19 67 ASP B CA 1
ATOM 1959 C C . ASP B 1 67 ? -15.258 16.188 -5 1 94.19 67 ASP B C 1
ATOM 1961 O O . ASP B 1 67 ? -16.312 15.586 -5.23 1 94.19 67 ASP B O 1
ATOM 1965 N N . ASP B 1 68 ? -14.227 15.562 -4.473 1 96.88 68 ASP B N 1
ATOM 1966 C CA . ASP B 1 68 ? -14.219 14.211 -3.924 1 96.88 68 ASP B CA 1
ATOM 1967 C C . ASP B 1 68 ? -14.586 13.188 -4.992 1 96.88 68 ASP B C 1
ATOM 1969 O O . ASP B 1 68 ? -15.273 12.203 -4.707 1 96.88 68 ASP B O 1
ATOM 1973 N N . ALA B 1 69 ? -14.164 13.469 -6.254 1 97.31 69 ALA B N 1
ATOM 1974 C CA . ALA B 1 69 ? -14.453 12.578 -7.375 1 97.31 69 ALA B CA 1
ATOM 1975 C C . ALA B 1 69 ? -13.906 11.18 -7.121 1 97.31 69 ALA B C 1
ATOM 1977 O O . ALA B 1 69 ? -14.555 10.18 -7.453 1 97.31 69 ALA B O 1
ATOM 1978 N N . ASP B 1 70 ? -12.758 11.094 -6.562 1 98.5 70 ASP B 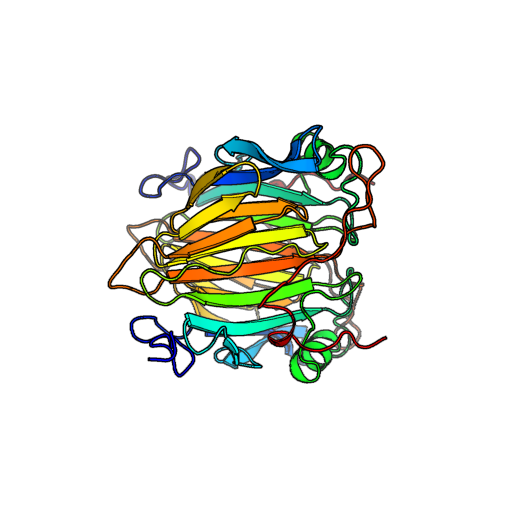N 1
ATOM 1979 C CA . ASP B 1 70 ? -12.148 9.797 -6.285 1 98.5 70 ASP B CA 1
ATOM 1980 C C . ASP B 1 70 ? -12.914 9.047 -5.199 1 98.5 70 ASP B C 1
ATOM 1982 O O . ASP B 1 70 ? -13.094 7.828 -5.289 1 98.5 70 ASP B O 1
ATOM 1986 N N . VAL B 1 71 ? -13.383 9.742 -4.168 1 98.38 71 VAL B N 1
ATOM 1987 C CA . VAL B 1 71 ? -14.148 9.125 -3.09 1 98.38 71 VAL B CA 1
ATOM 1988 C C . VAL B 1 71 ? -15.445 8.547 -3.646 1 98.38 71 VAL B C 1
ATOM 1990 O O . VAL B 1 71 ? -15.812 7.41 -3.328 1 98.38 71 VAL B O 1
ATOM 1993 N N . LYS B 1 72 ? -16.109 9.383 -4.48 1 97.56 72 LYS B N 1
ATOM 1994 C CA . LYS B 1 72 ? -17.344 8.93 -5.113 1 97.56 72 LYS B CA 1
ATOM 1995 C C . LYS B 1 72 ? -17.094 7.707 -5.984 1 97.56 72 LYS B C 1
ATOM 1997 O O . LYS B 1 72 ? -17.859 6.742 -5.945 1 97.56 72 LYS B O 1
ATOM 2002 N N . PHE B 1 73 ? -16.078 7.766 -6.793 1 97.81 73 PHE B N 1
ATOM 2003 C CA . PHE B 1 73 ? -15.727 6.652 -7.664 1 97.81 73 PHE B CA 1
ATOM 2004 C C . PHE B 1 73 ? -15.516 5.379 -6.852 1 97.81 73 PHE B C 1
ATOM 2006 O O . PHE B 1 73 ? -16.094 4.336 -7.168 1 97.81 73 PHE B O 1
ATOM 2013 N N . ALA B 1 74 ? -14.672 5.457 -5.77 1 97.81 74 ALA B N 1
ATOM 2014 C CA . ALA B 1 74 ? -14.344 4.293 -4.949 1 97.81 74 ALA B CA 1
ATOM 2015 C C . ALA B 1 74 ? -15.602 3.699 -4.312 1 97.81 74 ALA B C 1
ATOM 2017 O O . ALA B 1 74 ? -15.719 2.479 -4.188 1 97.81 74 ALA B O 1
ATOM 2018 N N . LYS B 1 75 ? -16.469 4.543 -3.863 1 96.12 75 LYS B N 1
ATOM 2019 C CA . LYS B 1 75 ? -17.688 4.102 -3.186 1 96.12 75 LYS B CA 1
ATOM 2020 C C . LYS B 1 75 ? -18.656 3.447 -4.164 1 96.12 75 LYS B C 1
ATOM 2022 O O . LYS B 1 75 ? -19.234 2.4 -3.867 1 96.12 75 LYS B O 1
ATOM 2027 N N . GLU B 1 76 ? -18.75 3.955 -5.352 1 95.81 76 GLU B N 1
ATOM 2028 C CA . GLU B 1 76 ? -19.828 3.578 -6.262 1 95.81 76 GLU B CA 1
ATOM 2029 C C . GLU B 1 76 ? -19.391 2.453 -7.199 1 95.81 76 GLU B C 1
ATOM 2031 O O . GLU B 1 76 ? -20.234 1.815 -7.844 1 95.81 76 GLU B O 1
ATOM 2036 N N . ASN B 1 77 ? -18.109 2.219 -7.27 1 95.25 77 ASN B N 1
ATOM 2037 C CA . ASN B 1 77 ? -17.594 1.23 -8.211 1 95.25 77 ASN B CA 1
ATOM 2038 C C . ASN B 1 77 ? -16.797 0.137 -7.508 1 95.25 77 ASN B C 1
ATOM 2040 O O . ASN B 1 77 ? -15.695 0.382 -7.027 1 95.25 77 ASN B O 1
ATOM 2044 N N . GLU B 1 78 ? -17.391 -1.044 -7.43 1 94.75 78 GLU B N 1
ATOM 2045 C CA . GLU B 1 78 ? -16.578 -2.178 -7.016 1 94.75 78 GLU B CA 1
ATOM 2046 C C . GLU B 1 78 ? -15.477 -2.463 -8.039 1 94.75 78 GLU B C 1
ATOM 2048 O O . GLU B 1 78 ? -15.758 -2.674 -9.219 1 94.75 78 GLU B O 1
ATOM 2053 N N . PRO B 1 79 ? -14.273 -2.418 -7.609 1 95.44 79 PRO B N 1
ATOM 2054 C CA . PRO B 1 79 ? -13.203 -2.58 -8.602 1 95.44 79 PRO B CA 1
ATOM 2055 C C . PRO B 1 79 ? -13.055 -4.023 -9.078 1 95.44 79 PRO B C 1
ATOM 2057 O O . PRO B 1 79 ? -13.289 -4.957 -8.305 1 95.44 79 PRO B O 1
ATOM 2060 N N . PRO B 1 80 ? -12.672 -4.164 -10.398 1 93.44 80 PRO B N 1
ATOM 2061 C CA . PRO B 1 80 ? -12.117 -5.461 -10.797 1 93.44 80 PRO B CA 1
ATOM 2062 C C . PRO B 1 80 ? -10.789 -5.773 -10.109 1 93.44 80 PRO B C 1
ATOM 2064 O O . PRO B 1 80 ? -10.438 -5.137 -9.117 1 93.44 80 PRO B O 1
ATOM 2067 N N . LEU B 1 81 ? -10.156 -6.824 -10.555 1 92.5 81 LEU B N 1
ATOM 2068 C CA . LEU B 1 81 ? -8.883 -7.18 -9.938 1 92.5 81 LEU B CA 1
ATOM 2069 C C . LEU B 1 81 ? -7.934 -5.988 -9.914 1 92.5 81 LEU B C 1
ATOM 2071 O O . LEU B 1 81 ? -7.328 -5.691 -8.883 1 92.5 81 LEU B O 1
ATOM 2075 N N . HIS B 1 82 ? -7.777 -5.336 -11.047 1 92.88 82 HIS B N 1
ATOM 2076 C CA . HIS B 1 82 ? -7.047 -4.078 -11.109 1 92.88 82 HIS B CA 1
ATOM 2077 C C . HIS B 1 82 ? -7.723 -3.096 -12.062 1 92.88 82 HIS B C 1
ATOM 2079 O O . HIS B 1 82 ? -8.562 -3.492 -12.875 1 92.88 82 HIS B O 1
ATOM 2085 N N . ILE B 1 83 ? -7.441 -1.82 -11.883 1 95.75 83 ILE B N 1
ATOM 2086 C CA . ILE B 1 83 ? -8.047 -0.747 -12.664 1 95.75 83 ILE B CA 1
ATOM 2087 C C . ILE B 1 83 ? -7.004 -0.156 -13.617 1 95.75 83 ILE B C 1
ATOM 2089 O O . ILE B 1 83 ? -5.922 0.255 -13.188 1 95.75 83 ILE B O 1
ATOM 2093 N N . PRO B 1 84 ? -7.316 -0.1 -14.914 1 95.31 84 PRO B N 1
ATOM 2094 C CA . PRO B 1 84 ? -6.375 0.542 -15.836 1 95.31 84 PRO B CA 1
ATOM 2095 C C . PRO B 1 84 ? -5.977 1.947 -15.383 1 95.31 84 PRO B C 1
ATOM 2097 O O . PRO B 1 84 ? -6.848 2.773 -15.094 1 95.31 84 PRO B O 1
ATOM 2100 N N . ASN B 1 85 ? -4.691 2.146 -15.242 1 96.31 85 ASN B N 1
ATOM 2101 C CA . ASN B 1 85 ? -4.07 3.412 -14.875 1 96.31 85 ASN B CA 1
ATOM 2102 C C . ASN B 1 85 ? -4.406 3.801 -13.438 1 96.31 85 ASN B C 1
ATOM 2104 O O . ASN B 1 85 ? -4.137 4.926 -13.016 1 96.31 85 ASN B O 1
ATOM 2108 N N . GLY B 1 86 ? -5.141 2.986 -12.742 1 97.94 86 GLY B N 1
ATOM 2109 C CA . GLY B 1 86 ? -5.562 3.312 -11.391 1 97.94 86 GLY B CA 1
ATOM 2110 C C . GLY B 1 86 ? -4.914 2.438 -10.336 1 97.94 86 GLY B C 1
ATOM 2111 O O . GLY B 1 86 ? -3.836 1.884 -10.555 1 97.94 86 GLY B O 1
ATOM 2112 N N . SER B 1 87 ? -5.449 2.482 -9.18 1 98.69 87 SER B N 1
ATOM 2113 C CA . SER B 1 87 ? -5.008 1.651 -8.062 1 98.69 87 SER B CA 1
ATOM 2114 C C . SER B 1 87 ? -6.188 0.964 -7.387 1 98.69 87 SER B C 1
ATOM 2116 O O . SER B 1 87 ? -7.324 1.438 -7.473 1 98.69 87 SER B O 1
ATOM 2118 N N . VAL B 1 88 ? -5.988 -0.16 -6.828 1 98.62 88 VAL B N 1
ATOM 2119 C CA . VAL B 1 88 ? -6.922 -0.852 -5.949 1 98.62 88 VAL B CA 1
ATOM 2120 C C . VAL B 1 88 ? -6.219 -1.241 -4.648 1 98.62 88 VAL B C 1
ATOM 2122 O O . VAL B 1 88 ? -5.113 -1.784 -4.676 1 98.62 88 VAL B O 1
ATOM 2125 N N . VAL B 1 89 ? -6.77 -0.858 -3.504 1 98.88 89 VAL B N 1
ATOM 2126 C CA . VAL B 1 89 ? -6.32 -1.338 -2.203 1 98.88 89 VAL B CA 1
ATOM 2127 C C . VAL B 1 89 ? -7.266 -2.428 -1.698 1 98.88 89 VAL B C 1
ATOM 2129 O O . VAL B 1 89 ? -8.406 -2.146 -1.333 1 98.88 89 VAL B O 1
ATOM 2132 N N . ARG B 1 90 ? -6.766 -3.652 -1.682 1 98.56 90 ARG B N 1
ATOM 2133 C CA . ARG B 1 90 ? -7.547 -4.824 -1.291 1 98.56 90 ARG B CA 1
ATOM 2134 C C . ARG B 1 90 ? -6.953 -5.492 -0.057 1 98.56 90 ARG B C 1
ATOM 2136 O O . ARG B 1 90 ? -5.758 -5.797 -0.027 1 98.56 90 ARG B O 1
ATOM 2143 N N . LEU B 1 91 ? -7.727 -5.602 0.948 1 98.81 91 LEU B N 1
ATOM 2144 C CA . LEU B 1 91 ? -7.34 -6.328 2.15 1 98.81 91 LEU B CA 1
ATOM 2145 C C . LEU B 1 91 ? -7.945 -7.73 2.156 1 98.81 91 LEU B C 1
ATOM 2147 O O . LEU B 1 91 ? -9.148 -7.891 1.921 1 98.81 91 LEU B O 1
ATOM 2151 N N . ILE B 1 92 ? -7.168 -8.781 2.367 1 98.75 92 ILE B N 1
ATOM 2152 C CA . ILE B 1 92 ? -7.668 -10.156 2.377 1 98.75 92 ILE B CA 1
ATOM 2153 C C . ILE B 1 92 ? -7.305 -10.82 3.701 1 98.75 92 ILE B C 1
ATOM 2155 O O . ILE B 1 92 ? -6.148 -10.797 4.121 1 98.75 92 ILE B O 1
ATOM 2159 N N . ASP B 1 93 ? -8.281 -11.336 4.336 1 98.81 93 ASP B N 1
ATOM 2160 C CA . ASP B 1 93 ? -8.07 -12.273 5.438 1 98.81 93 ASP B CA 1
ATOM 2161 C C . ASP B 1 93 ? -8.031 -13.711 4.938 1 98.81 93 ASP B C 1
ATOM 2163 O O . ASP B 1 93 ? -8.945 -14.156 4.234 1 98.81 93 ASP B O 1
ATOM 2167 N N . PHE B 1 94 ? -7 -14.43 5.262 1 98.69 94 PHE B N 1
ATOM 2168 C CA . PHE B 1 94 ? -6.824 -15.828 4.898 1 98.69 94 PHE B CA 1
ATOM 2169 C C . PHE B 1 94 ? -7.172 -16.734 6.066 1 98.69 94 PHE B C 1
ATOM 2171 O O . PHE B 1 94 ? -6.695 -16.531 7.188 1 98.69 94 PHE B O 1
ATOM 2178 N N . ALA B 1 95 ? -7.957 -17.766 5.82 1 98.38 95 ALA B N 1
ATOM 2179 C CA . ALA B 1 95 ? -8.25 -18.766 6.855 1 98.38 95 ALA B CA 1
ATOM 2180 C C . ALA B 1 95 ? -7 -19.547 7.238 1 98.38 95 ALA B C 1
ATOM 2182 O O . ALA B 1 95 ? -6.02 -19.562 6.492 1 98.38 95 ALA B O 1
ATOM 2183 N N . PRO B 1 96 ? -7.004 -20.172 8.383 1 98.19 96 PRO B N 1
ATOM 2184 C CA . PRO B 1 96 ? -5.859 -20.984 8.812 1 98.19 96 PRO B CA 1
ATOM 2185 C C . PRO B 1 96 ? -5.523 -22.094 7.828 1 98.19 96 PRO B C 1
ATOM 2187 O O . PRO B 1 96 ? -6.418 -22.828 7.387 1 98.19 96 PRO B O 1
ATOM 2190 N N . GLY B 1 97 ? -4.305 -22.094 7.449 1 97.44 97 GLY B N 1
ATOM 2191 C CA . GLY B 1 97 ? -3.766 -23.219 6.699 1 97.44 97 GLY B CA 1
ATOM 2192 C C . GLY B 1 97 ? -4.137 -23.203 5.23 1 97.44 97 GLY B C 1
ATOM 2193 O O . GLY B 1 97 ? -3.729 -24.078 4.465 1 97.44 97 GLY B O 1
ATOM 2194 N N . VAL B 1 98 ? -4.84 -22.188 4.742 1 96.25 98 VAL B N 1
ATOM 2195 C CA . VAL B 1 98 ? -5.375 -22.203 3.385 1 96.25 98 VAL B CA 1
ATOM 2196 C C . VAL B 1 98 ? -4.273 -21.844 2.393 1 96.25 98 VAL B C 1
ATOM 2198 O O . VAL B 1 98 ? -3.334 -21.125 2.734 1 96.25 98 VAL B O 1
ATOM 2201 N N . GLU B 1 99 ? -4.438 -22.406 1.259 1 95.62 99 GLU B N 1
ATOM 2202 C CA . GLU B 1 99 ? -3.621 -22.031 0.104 1 95.62 99 GLU B CA 1
ATOM 2203 C C . GLU B 1 99 ? -4.484 -21.5 -1.031 1 95.62 99 GLU B C 1
ATOM 2205 O O . GLU B 1 99 ? -5.516 -22.078 -1.37 1 95.62 99 GLU B O 1
ATOM 2210 N N . SER B 1 100 ? -4.105 -20.375 -1.518 1 94.56 100 SER B N 1
ATOM 2211 C CA . SER B 1 100 ? -4.828 -19.859 -2.67 1 94.56 100 SER B CA 1
ATOM 2212 C C . SER B 1 100 ? -4.52 -20.656 -3.93 1 94.56 100 SER B C 1
ATOM 2214 O O . SER B 1 100 ? -3.508 -21.359 -3.992 1 94.56 100 SER B O 1
ATOM 2216 N N . PRO B 1 101 ? -5.402 -20.609 -4.953 1 93.94 101 PRO B N 1
ATOM 2217 C CA . PRO B 1 101 ? -4.988 -21.141 -6.254 1 93.94 101 PRO B CA 1
ATOM 2218 C C . PRO B 1 101 ? -3.801 -20.391 -6.848 1 93.94 101 PRO B C 1
ATOM 2220 O O . PRO B 1 101 ? -3.609 -19.203 -6.559 1 93.94 101 PRO B O 1
ATOM 2223 N N . MET B 1 102 ? -2.992 -21.141 -7.609 1 96.44 102 MET B N 1
ATOM 2224 C CA . MET B 1 102 ? -1.976 -20.484 -8.422 1 96.44 102 MET B CA 1
ATOM 2225 C C . MET B 1 102 ? -2.615 -19.531 -9.438 1 96.44 102 MET B C 1
ATOM 2227 O O . MET B 1 102 ? -3.57 -19.906 -10.117 1 96.44 102 MET B O 1
ATOM 2231 N N . HIS B 1 103 ? -2.07 -18.25 -9.547 1 97.19 103 HIS B N 1
ATOM 2232 C CA . HIS B 1 103 ? -2.701 -17.266 -10.414 1 97.19 103 HIS B CA 1
ATOM 2233 C C . HIS B 1 103 ? -1.715 -16.172 -10.828 1 97.19 103 HIS B C 1
ATOM 2235 O O . HIS B 1 103 ? -0.619 -16.078 -10.266 1 97.19 103 HIS B O 1
ATOM 2241 N N . ARG B 1 104 ? -2.074 -15.438 -11.828 1 96.81 104 ARG B N 1
ATOM 2242 C CA . ARG B 1 104 ? -1.314 -14.289 -12.305 1 96.81 104 ARG B CA 1
ATOM 2243 C C . ARG B 1 104 ? -2.242 -13.141 -12.703 1 96.81 104 ARG B C 1
ATOM 2245 O O . ARG B 1 104 ? -3.119 -13.312 -13.555 1 96.81 104 ARG B O 1
ATOM 2252 N N . ALA B 1 105 ? -2.115 -12.07 -11.914 1 94.38 105 ALA B N 1
ATOM 2253 C CA . ALA B 1 105 ? -2.625 -10.789 -12.398 1 94.38 105 ALA B CA 1
ATOM 2254 C C . ALA B 1 105 ? -1.58 -10.062 -13.242 1 94.38 105 ALA B C 1
ATOM 2256 O O . ALA B 1 105 ? -0.377 -10.219 -13.016 1 94.38 105 ALA B O 1
ATOM 2257 N N . VAL B 1 106 ? -2.031 -9.375 -14.273 1 94.5 106 VAL B N 1
ATOM 2258 C CA . VAL B 1 106 ? -1.1 -8.547 -15.031 1 94.5 106 VAL B CA 1
ATOM 2259 C C . VAL B 1 106 ? -1.097 -7.125 -14.477 1 94.5 106 VAL B C 1
ATOM 2261 O O . VAL B 1 106 ? -1.696 -6.223 -15.062 1 94.5 106 VAL B O 1
ATOM 2264 N N . SER B 1 107 ? -0.506 -6.93 -13.367 1 97.44 107 SER B N 1
ATOM 2265 C CA . SER B 1 107 ? -0.399 -5.723 -12.562 1 97.44 107 SER B CA 1
ATOM 2266 C C . SER B 1 107 ? 0.88 -5.727 -11.727 1 97.44 107 SER B C 1
ATOM 2268 O O . SER B 1 107 ? 1.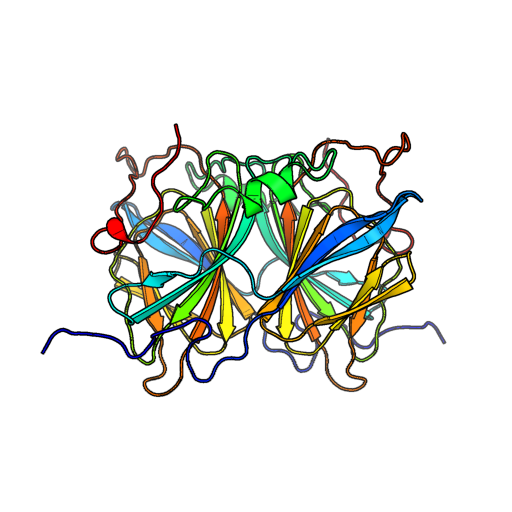578 -6.738 -11.656 1 97.44 107 SER B O 1
ATOM 2270 N N . LEU B 1 108 ? 1.305 -4.641 -11.305 1 98.56 108 LEU B N 1
ATOM 2271 C CA . LEU B 1 108 ? 2.283 -4.535 -10.227 1 98.56 108 LEU B CA 1
ATOM 2272 C C . LEU B 1 108 ? 1.591 -4.406 -8.875 1 98.56 108 LEU B C 1
ATOM 2274 O O . LEU B 1 108 ? 0.824 -3.467 -8.648 1 98.56 108 LEU B O 1
ATOM 2278 N N . ASP B 1 109 ? 1.834 -5.352 -7.961 1 98.69 109 ASP B N 1
ATOM 2279 C CA . ASP B 1 109 ? 1.149 -5.371 -6.672 1 98.69 109 ASP B CA 1
ATOM 2280 C C . ASP B 1 109 ? 2.143 -5.23 -5.52 1 98.69 109 ASP B C 1
ATOM 2282 O O . ASP B 1 109 ? 3.184 -5.891 -5.504 1 98.69 109 ASP B O 1
ATOM 2286 N N . TYR B 1 110 ? 1.869 -4.383 -4.605 1 98.94 110 TYR B N 1
ATOM 2287 C CA . TYR B 1 110 ? 2.523 -4.402 -3.301 1 98.94 110 TYR B CA 1
ATOM 2288 C C . TYR B 1 110 ? 1.729 -5.242 -2.307 1 98.94 110 TYR B C 1
ATOM 2290 O O . TYR B 1 110 ? 0.587 -4.914 -1.978 1 98.94 110 TYR B O 1
ATOM 2298 N N . GLY B 1 111 ? 2.254 -6.379 -1.869 1 98.94 111 GLY B N 1
ATOM 2299 C CA . GLY B 1 111 ? 1.652 -7.195 -0.829 1 98.94 111 GLY B CA 1
ATOM 2300 C C . GLY B 1 111 ? 2.293 -6.996 0.532 1 98.94 111 GLY B C 1
ATOM 2301 O O . GLY B 1 111 ? 3.484 -7.258 0.708 1 98.94 111 GLY B O 1
ATOM 2302 N N . ILE B 1 112 ? 1.538 -6.551 1.467 1 98.94 112 ILE B N 1
ATOM 2303 C CA . ILE B 1 112 ? 2.055 -6.184 2.781 1 98.94 112 ILE B CA 1
ATOM 2304 C C . ILE B 1 112 ? 1.4 -7.051 3.854 1 98.94 112 ILE B C 1
ATOM 2306 O O . ILE B 1 112 ? 0.18 -7.02 4.027 1 98.94 112 ILE B O 1
ATOM 2310 N N . VAL B 1 113 ? 2.197 -7.777 4.594 1 98.94 113 VAL B N 1
ATOM 2311 C CA . VAL B 1 113 ? 1.652 -8.633 5.645 1 98.94 113 VAL B CA 1
ATOM 2312 C C . VAL B 1 113 ? 1.339 -7.797 6.883 1 98.94 113 VAL B C 1
ATOM 2314 O O . VAL B 1 113 ? 2.193 -7.055 7.371 1 98.94 113 VAL B O 1
ATOM 2317 N N . ILE B 1 114 ? 0.131 -7.926 7.387 1 98.88 114 ILE B N 1
ATOM 2318 C CA . ILE B 1 114 ? -0.322 -7.16 8.539 1 98.88 114 ILE B CA 1
ATOM 2319 C C . ILE B 1 114 ? -0.34 -8.055 9.781 1 98.88 114 ILE B C 1
ATOM 2321 O O . ILE B 1 114 ? 0.144 -7.656 10.844 1 98.88 114 ILE B O 1
ATOM 2325 N N . GLU B 1 115 ? -0.947 -9.18 9.672 1 98.69 115 GLU B N 1
ATOM 2326 C CA . GLU B 1 115 ? -1.088 -10.156 10.75 1 98.69 115 GLU B CA 1
ATOM 2327 C C . GLU B 1 115 ? -0.812 -11.57 10.25 1 98.69 115 GLU B C 1
ATOM 2329 O O . GLU B 1 115 ? -1.231 -11.938 9.148 1 98.69 115 GLU B O 1
ATOM 2334 N N . GLY B 1 116 ? -0.123 -12.375 11.094 1 98.62 116 GLY B N 1
ATOM 2335 C CA . GLY B 1 116 ? 0.204 -13.742 10.727 1 98.62 116 GLY B CA 1
ATOM 2336 C C . GLY B 1 116 ? 1.421 -13.844 9.828 1 98.62 116 GLY B C 1
ATOM 2337 O O . GLY B 1 116 ? 2.129 -12.859 9.617 1 98.62 116 GLY B O 1
ATOM 2338 N N . GLU B 1 117 ? 1.711 -15.07 9.516 1 98.81 117 GLU B N 1
ATOM 2339 C CA . GLU B 1 117 ? 2.764 -15.391 8.555 1 98.81 117 GLU B CA 1
ATOM 2340 C C . GLU B 1 117 ? 2.189 -16.047 7.305 1 98.81 117 GLU B C 1
ATOM 2342 O O . GLU B 1 117 ? 1.341 -16.938 7.398 1 98.81 117 GLU B O 1
ATOM 2347 N N . VAL B 1 118 ? 2.627 -15.562 6.156 1 98.94 118 VAL B N 1
ATOM 2348 C CA . VAL B 1 118 ? 2.154 -16.141 4.902 1 98.94 118 VAL B CA 1
ATOM 2349 C C . VAL B 1 118 ? 3.346 -16.562 4.047 1 98.94 118 VAL B C 1
ATOM 2351 O O . VAL B 1 118 ? 4.449 -16.047 4.211 1 98.94 118 VAL B O 1
ATOM 2354 N N . GLU B 1 119 ? 3.066 -17.5 3.252 1 98.94 119 GLU B N 1
ATOM 2355 C CA . GLU B 1 119 ? 4.055 -17.969 2.283 1 98.94 119 GLU B CA 1
ATOM 2356 C C . GLU B 1 119 ? 3.645 -17.609 0.859 1 98.94 119 GLU B C 1
ATOM 2358 O O . GLU B 1 119 ? 2.5 -17.844 0.461 1 98.94 119 GLU B O 1
ATOM 2363 N N . ILE B 1 120 ? 4.539 -17.016 0.145 1 98.94 120 ILE B N 1
ATOM 2364 C CA . ILE B 1 120 ? 4.332 -16.797 -1.283 1 98.94 120 ILE B CA 1
ATOM 2365 C C . ILE B 1 120 ? 5.172 -17.797 -2.08 1 98.94 120 ILE B C 1
ATOM 2367 O O . ILE B 1 120 ? 6.359 -17.969 -1.807 1 98.94 120 ILE B O 1
ATOM 2371 N N . THR B 1 121 ? 4.512 -18.469 -2.973 1 98.88 121 THR B N 1
ATOM 2372 C CA . THR B 1 121 ? 5.172 -19.438 -3.832 1 98.88 121 THR B CA 1
ATOM 2373 C C . THR B 1 121 ? 4.984 -19.078 -5.301 1 98.88 121 THR B C 1
ATOM 2375 O O . THR B 1 121 ? 3.879 -18.734 -5.73 1 98.88 121 THR B O 1
ATOM 2378 N N . LEU B 1 122 ? 6.086 -19.141 -6.047 1 98.81 122 LEU B N 1
ATOM 2379 C CA . LEU B 1 122 ? 6.066 -18.859 -7.477 1 98.81 122 LEU B CA 1
ATOM 2380 C C . LEU B 1 122 ? 6.035 -20.156 -8.281 1 98.81 122 LEU B C 1
ATOM 2382 O O . LEU B 1 122 ? 6.238 -21.25 -7.723 1 98.81 122 LEU B O 1
ATOM 2386 N N . ASP B 1 123 ? 5.742 -20.047 -9.594 1 98.25 123 ASP B N 1
ATOM 2387 C CA . ASP B 1 123 ? 5.566 -21.266 -10.398 1 98.25 123 ASP B CA 1
ATOM 2388 C C . ASP B 1 123 ? 6.91 -21.906 -10.719 1 98.25 123 ASP B C 1
ATOM 2390 O O . ASP B 1 123 ? 6.961 -23.016 -11.266 1 98.25 123 ASP B O 1
ATOM 2394 N N . SER B 1 124 ? 8.023 -21.297 -10.383 1 98.44 124 SER B N 1
ATOM 2395 C CA . SER B 1 124 ? 9.336 -21.922 -10.43 1 98.44 124 SER B CA 1
ATOM 2396 C C . SER B 1 124 ? 9.5 -22.938 -9.305 1 98.44 124 SER B C 1
ATOM 2398 O O . SER B 1 124 ? 10.414 -23.766 -9.328 1 98.44 124 SER B O 1
ATOM 2400 N N . GLY B 1 125 ? 8.664 -22.766 -8.297 1 98.44 125 GLY B N 1
ATOM 2401 C CA . GLY B 1 125 ? 8.789 -23.594 -7.102 1 98.44 125 GLY B CA 1
ATOM 2402 C C . GLY B 1 125 ? 9.414 -22.859 -5.938 1 98.44 125 GLY B C 1
ATOM 2403 O O . GLY B 1 125 ? 9.383 -23.328 -4.801 1 98.44 125 GLY B O 1
ATOM 2404 N N . GLU B 1 126 ? 9.992 -21.641 -6.152 1 98.69 126 GLU B N 1
ATOM 2405 C CA . GLU B 1 126 ? 10.555 -20.844 -5.07 1 98.69 126 GLU B CA 1
ATOM 2406 C C . GLU B 1 126 ? 9.469 -20.359 -4.125 1 98.69 126 GLU B C 1
ATOM 2408 O O . GLU B 1 126 ? 8.375 -19.969 -4.566 1 98.69 126 GLU B O 1
ATOM 2413 N N . SER B 1 127 ? 9.734 -20.391 -2.855 1 98.88 127 SER B N 1
ATOM 2414 C CA . SER B 1 127 ? 8.797 -19.891 -1.851 1 98.88 127 SER B CA 1
ATOM 2415 C C . SER B 1 127 ? 9.516 -19.094 -0.771 1 98.88 127 SER B C 1
ATOM 2417 O O . SER B 1 127 ? 10.688 -19.328 -0.481 1 98.88 127 SER B O 1
ATOM 2419 N N . LYS B 1 128 ? 8.883 -18.125 -0.246 1 98.94 128 LYS B N 1
ATOM 2420 C CA . LYS B 1 128 ? 9.367 -17.312 0.867 1 98.94 128 LYS B CA 1
ATOM 2421 C C . LYS B 1 128 ? 8.281 -17.094 1.911 1 98.94 128 LYS B C 1
ATOM 2423 O O . LYS B 1 128 ? 7.113 -16.891 1.565 1 98.94 128 LYS B O 1
ATOM 2428 N N . ILE B 1 129 ? 8.68 -17.172 3.164 1 98.88 129 ILE B N 1
ATOM 2429 C CA . ILE B 1 129 ? 7.781 -16.812 4.254 1 98.88 129 ILE B CA 1
ATOM 2430 C C . ILE B 1 129 ? 7.855 -15.305 4.508 1 98.88 129 ILE B C 1
ATOM 2432 O O . ILE B 1 129 ? 8.945 -14.719 4.52 1 98.88 129 ILE B O 1
ATOM 2436 N N . MET B 1 130 ? 6.699 -14.727 4.684 1 98.88 130 MET B N 1
ATOM 2437 C CA . MET B 1 130 ? 6.582 -13.305 4.996 1 98.88 130 MET B CA 1
ATOM 2438 C C . MET B 1 130 ? 5.895 -13.0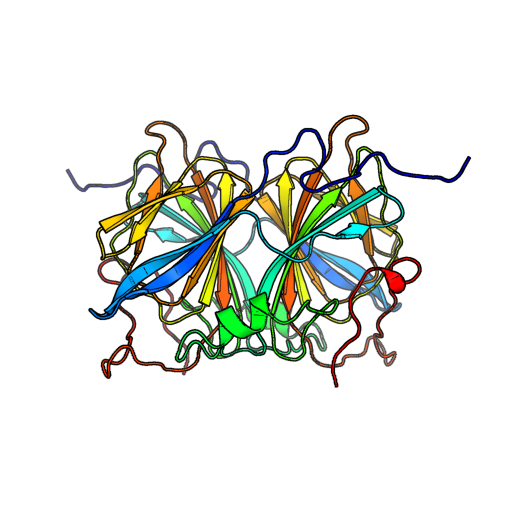94 6.34 1 98.88 130 MET B C 1
ATOM 2440 O O . MET B 1 130 ? 4.926 -13.781 6.66 1 98.88 130 MET B O 1
ATOM 2444 N N . LYS B 1 131 ? 6.422 -12.172 7.094 1 98.81 131 LYS B N 1
ATOM 2445 C CA . LYS B 1 131 ? 5.906 -11.789 8.406 1 98.81 131 LYS B CA 1
ATOM 2446 C C . LYS B 1 131 ? 5.375 -10.359 8.391 1 98.81 131 LYS B C 1
ATOM 2448 O O . LYS B 1 131 ? 5.605 -9.617 7.441 1 98.81 131 LYS B O 1
ATOM 2453 N N . PRO B 1 132 ? 4.645 -9.977 9.484 1 98.69 132 PRO B N 1
ATOM 2454 C CA . PRO B 1 132 ? 4.109 -8.609 9.492 1 98.69 132 PRO B CA 1
ATOM 2455 C C . PRO B 1 132 ? 5.172 -7.555 9.219 1 98.69 132 PRO B C 1
ATOM 2457 O O . PRO B 1 132 ? 6.234 -7.559 9.844 1 98.69 132 PRO B O 1
ATOM 2460 N N . GLY B 1 133 ? 4.855 -6.738 8.227 1 98.69 133 GLY B N 1
ATOM 2461 C CA . GLY B 1 133 ? 5.797 -5.707 7.828 1 98.69 133 GLY B CA 1
ATOM 2462 C C . GLY B 1 133 ? 6.605 -6.074 6.598 1 98.69 133 GLY B C 1
ATOM 2463 O O . GLY B 1 133 ? 7.215 -5.207 5.969 1 98.69 133 GLY B O 1
ATOM 2464 N N . ASP B 1 134 ? 6.699 -7.355 6.254 1 98.94 134 ASP B N 1
ATOM 2465 C CA . ASP B 1 134 ? 7.344 -7.746 5.004 1 98.94 134 ASP B CA 1
ATOM 2466 C C . ASP B 1 134 ? 6.488 -7.359 3.801 1 98.94 134 ASP B C 1
ATOM 2468 O O . ASP B 1 134 ? 5.258 -7.336 3.887 1 98.94 134 ASP B O 1
ATOM 2472 N N . ILE B 1 135 ? 7.172 -6.992 2.678 1 98.94 135 ILE B N 1
ATOM 2473 C CA . ILE B 1 135 ? 6.48 -6.469 1.505 1 98.94 135 ILE B CA 1
ATOM 2474 C C . ILE B 1 135 ? 6.973 -7.188 0.251 1 98.94 135 ILE B C 1
ATOM 2476 O O . ILE B 1 135 ? 8.18 -7.262 0.006 1 98.94 135 ILE B O 1
ATOM 2480 N N . SER B 1 136 ? 6.066 -7.75 -0.486 1 98.94 136 SER B N 1
ATOM 2481 C CA . SER B 1 136 ? 6.367 -8.289 -1.807 1 98.94 136 SER B CA 1
ATOM 2482 C C . SER B 1 136 ? 6.027 -7.289 -2.904 1 98.94 136 SER B C 1
ATOM 2484 O O . SER B 1 136 ? 4.977 -6.641 -2.859 1 98.94 136 SER B O 1
ATOM 2486 N N . VAL B 1 137 ? 6.938 -6.988 -3.721 1 98.94 137 VAL B N 1
ATOM 2487 C CA . VAL B 1 137 ? 6.684 -6.336 -5 1 98.94 137 VAL B CA 1
ATOM 2488 C C . VAL B 1 137 ? 6.434 -7.391 -6.078 1 98.94 137 VAL B C 1
ATOM 2490 O O . VAL B 1 137 ? 7.379 -7.934 -6.652 1 98.94 137 VAL B O 1
ATOM 2493 N N . GLN B 1 138 ? 5.164 -7.688 -6.277 1 98.69 138 GLN B N 1
ATOM 2494 C CA . GLN B 1 138 ? 4.719 -8.758 -7.164 1 98.69 138 GLN B CA 1
ATOM 2495 C C . GLN B 1 138 ? 4.523 -8.242 -8.586 1 98.69 138 GLN B C 1
ATOM 2497 O O . GLN B 1 138 ? 3.668 -7.383 -8.828 1 98.69 138 GLN B O 1
ATOM 2502 N N . ARG B 1 139 ? 5.277 -8.734 -9.547 1 98.31 139 ARG B N 1
ATOM 2503 C CA . ARG B 1 139 ? 5.379 -8.195 -10.898 1 98.31 139 ARG B CA 1
ATOM 2504 C C . ARG B 1 139 ? 4.82 -9.172 -11.93 1 98.31 139 ARG B C 1
ATOM 2506 O O . ARG B 1 139 ? 5.562 -9.68 -12.773 1 98.31 139 ARG B O 1
ATOM 2513 N N . ALA B 1 140 ? 3.561 -9.391 -11.82 1 97.56 140 ALA B N 1
ATOM 2514 C CA . ALA B 1 140 ? 2.789 -10.18 -12.773 1 97.56 140 ALA B CA 1
ATOM 2515 C C . ALA B 1 140 ? 3.359 -11.594 -12.898 1 97.56 140 ALA B C 1
ATOM 2517 O O . ALA B 1 140 ? 3.35 -12.18 -13.984 1 97.56 140 ALA B O 1
ATOM 2518 N N . THR B 1 141 ? 3.881 -12.109 -11.836 1 98.12 141 THR B N 1
ATOM 2519 C CA . THR B 1 141 ? 4.34 -13.5 -11.828 1 98.12 141 THR B CA 1
ATOM 2520 C C . THR B 1 141 ? 3.225 -14.43 -11.367 1 98.12 141 THR B C 1
ATOM 2522 O O . THR B 1 141 ? 2.355 -14.031 -10.586 1 98.12 141 THR B O 1
ATOM 2525 N N . MET B 1 142 ? 3.281 -15.664 -11.891 1 97.88 142 MET B N 1
ATOM 2526 C CA . MET B 1 142 ? 2.449 -16.719 -11.312 1 97.88 142 MET B CA 1
ATOM 2527 C C . MET B 1 142 ? 2.814 -16.969 -9.852 1 97.88 142 MET B C 1
ATOM 2529 O O . MET B 1 142 ? 3.986 -17.172 -9.531 1 97.88 142 MET B O 1
ATOM 2533 N N . HIS B 1 143 ? 1.812 -16.922 -9 1 98.56 143 HIS B N 1
ATOM 2534 C CA . HIS B 1 143 ? 2.096 -17.062 -7.574 1 98.56 143 HIS B CA 1
ATOM 2535 C C . HIS B 1 143 ? 0.878 -17.594 -6.82 1 98.56 143 HIS B C 1
ATOM 2537 O O . HIS B 1 143 ? -0.232 -17.594 -7.355 1 98.56 143 HIS B O 1
ATOM 2543 N N . LYS B 1 144 ? 1.071 -18.109 -5.684 1 98.19 144 LYS B N 1
ATOM 2544 C CA . LYS B 1 144 ? 0.025 -18.453 -4.727 1 98.19 144 LYS B CA 1
ATOM 2545 C C . LYS B 1 144 ? 0.427 -18.062 -3.307 1 98.19 144 LYS B C 1
ATOM 2547 O O . LYS B 1 144 ? 1.613 -17.891 -3.016 1 98.19 144 LYS B O 1
ATOM 2552 N N . TRP B 1 145 ? -0.555 -17.906 -2.473 1 98.44 145 TRP B N 1
ATOM 2553 C CA . TRP B 1 145 ? -0.383 -17.562 -1.067 1 98.44 145 TRP B CA 1
ATOM 2554 C C . TRP B 1 145 ? -0.838 -18.688 -0.162 1 98.44 145 TRP B C 1
ATOM 2556 O O . TRP B 1 145 ? -1.825 -19.375 -0.457 1 98.44 145 TRP B O 1
ATOM 2566 N N . ARG B 1 146 ? -0.166 -18.844 0.902 1 98.56 146 ARG B N 1
ATOM 2567 C CA . ARG B 1 146 ? -0.584 -19.781 1.93 1 98.56 146 ARG B CA 1
ATOM 2568 C C . ARG B 1 146 ? -0.47 -19.172 3.32 1 98.56 146 ARG B C 1
ATOM 2570 O O . ARG B 1 146 ? 0.554 -18.578 3.658 1 98.56 146 ARG B O 1
ATOM 2577 N N . ASN B 1 147 ? -1.548 -19.266 4.117 1 98.81 147 ASN B N 1
ATOM 2578 C CA . ASN B 1 147 ? -1.438 -18.969 5.543 1 98.81 147 ASN B CA 1
ATOM 2579 C C . ASN B 1 147 ? -0.678 -20.062 6.281 1 98.81 147 ASN B C 1
ATOM 2581 O O . ASN B 1 147 ? -1.135 -21.203 6.348 1 98.81 147 ASN B O 1
ATOM 2585 N N . VAL B 1 148 ? 0.423 -19.734 6.887 1 98.69 148 VAL B N 1
ATOM 2586 C CA . VAL B 1 148 ? 1.339 -20.703 7.477 1 98.69 148 VAL B CA 1
ATOM 2587 C C . VAL B 1 148 ? 0.711 -21.312 8.727 1 98.69 148 VAL B C 1
ATOM 2589 O O . VAL B 1 148 ? 0.936 -22.484 9.031 1 98.69 148 VAL B O 1
ATOM 2592 N N . SER B 1 149 ? -0.119 -20.562 9.445 1 98.69 149 SER B N 1
ATOM 2593 C CA . SER B 1 149 ? -0.718 -21.031 10.688 1 98.69 149 SER B CA 1
ATOM 2594 C C . SER B 1 149 ? -1.902 -21.953 10.414 1 98.69 149 SER B C 1
ATOM 2596 O O . SER B 1 149 ? -2.77 -21.625 9.594 1 98.69 149 SER B O 1
ATOM 2598 N N . ASP B 1 150 ? -1.997 -23.047 11.109 1 97.69 150 ASP B N 1
ATOM 2599 C CA . ASP B 1 150 ? -3.119 -23.969 10.984 1 97.69 150 ASP B CA 1
ATOM 2600 C C . ASP B 1 150 ? -4.258 -23.578 11.93 1 97.69 150 ASP B C 1
ATOM 2602 O O . ASP B 1 150 ? -5.332 -24.188 11.898 1 97.69 150 ASP B O 1
ATOM 2606 N N . THR B 1 151 ? -4.066 -22.562 12.758 1 97.94 151 THR B N 1
ATOM 2607 C CA . THR B 1 151 ? -5.086 -22.281 13.766 1 97.94 151 THR B CA 1
ATOM 2608 C C . THR B 1 151 ? -5.508 -20.812 13.719 1 97.94 151 THR B C 1
ATOM 2610 O O . THR B 1 151 ? -6.594 -20.469 14.18 1 97.94 151 THR B O 1
ATOM 2613 N N . LYS B 1 152 ? -4.672 -19.938 13.219 1 98.44 152 LYS B N 1
ATOM 2614 C CA . LYS B 1 152 ? -4.969 -18.516 13.234 1 98.44 152 LYS B CA 1
ATOM 2615 C C . LYS B 1 152 ? -5.074 -17.969 11.812 1 98.44 152 LYS B C 1
ATOM 2617 O O . LYS B 1 152 ? -4.324 -18.375 10.922 1 98.44 152 LYS B O 1
ATOM 2622 N N . PRO B 1 153 ? -5.965 -17 11.586 1 98.69 153 PRO B N 1
ATOM 2623 C CA . PRO B 1 153 ? -6.02 -16.328 10.281 1 98.69 153 PRO B CA 1
ATOM 2624 C C . PRO B 1 153 ? -4.84 -15.398 10.047 1 98.69 153 PRO B C 1
ATOM 2626 O O . PRO B 1 153 ? -4.105 -15.078 10.992 1 98.69 153 PRO B O 1
ATOM 2629 N N . ALA B 1 154 ? -4.629 -15.062 8.852 1 98.88 154 ALA B N 1
ATOM 2630 C CA . ALA B 1 154 ? -3.637 -14.07 8.453 1 98.88 154 ALA B CA 1
ATOM 2631 C C . ALA B 1 154 ? -4.273 -12.953 7.637 1 98.88 154 ALA B C 1
ATOM 2633 O O . ALA B 1 154 ? -5.332 -13.141 7.035 1 98.88 154 ALA B O 1
ATOM 2634 N N . ARG B 1 155 ? -3.703 -11.781 7.668 1 98.94 155 ARG B N 1
ATOM 2635 C CA . ARG B 1 155 ? -4.203 -10.625 6.934 1 98.94 155 ARG B CA 1
ATOM 2636 C C . ARG B 1 155 ? -3.098 -9.992 6.09 1 98.94 155 ARG B C 1
ATOM 2638 O O . ARG B 1 155 ? -2.006 -9.719 6.594 1 98.94 155 ARG B O 1
ATOM 2645 N N . VAL B 1 156 ? -3.398 -9.812 4.816 1 98.94 156 VAL B N 1
ATOM 2646 C CA . VAL B 1 156 ? -2.49 -9.156 3.883 1 98.94 156 VAL B CA 1
ATOM 2647 C C . VAL B 1 156 ? -3.221 -8.031 3.16 1 98.94 156 VAL B C 1
ATOM 2649 O O . VAL B 1 156 ? -4.383 -8.18 2.777 1 98.94 156 VAL B O 1
ATOM 2652 N N . VAL B 1 157 ? -2.574 -6.867 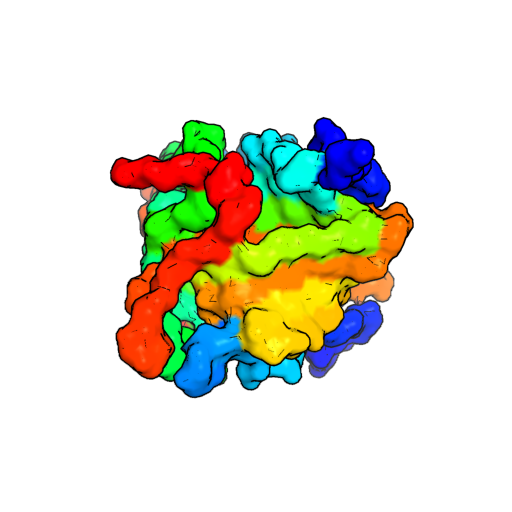3.033 1 98.94 157 VAL B N 1
ATOM 2653 C CA . VAL B 1 157 ? -3.074 -5.785 2.193 1 98.94 157 VAL B CA 1
ATOM 2654 C C . VAL B 1 157 ? -2.336 -5.781 0.857 1 98.94 157 VAL B C 1
ATOM 2656 O O . VAL B 1 157 ? -1.106 -5.883 0.821 1 98.94 157 VAL B O 1
ATOM 2659 N N . PHE B 1 158 ? -3.068 -5.699 -0.198 1 98.88 158 PHE B N 1
ATOM 2660 C CA . PHE B 1 158 ? -2.525 -5.625 -1.549 1 98.88 158 PHE B CA 1
ATOM 2661 C C . PHE B 1 158 ? -2.867 -4.285 -2.195 1 98.88 158 PHE B C 1
ATOM 2663 O O . PHE B 1 158 ? -4.027 -3.869 -2.191 1 98.88 158 PHE B O 1
ATOM 2670 N N . ILE B 1 159 ? -1.88 -3.58 -2.654 1 98.94 159 ILE B N 1
ATOM 2671 C CA . ILE B 1 159 ? -2.072 -2.41 -3.504 1 98.94 159 ILE B CA 1
ATOM 2672 C C . ILE B 1 159 ? -1.731 -2.76 -4.949 1 98.94 159 ILE B C 1
ATOM 2674 O O . ILE B 1 159 ? -0.579 -3.062 -5.27 1 98.94 159 ILE B O 1
ATOM 2678 N N . LEU B 1 160 ? -2.73 -2.734 -5.809 1 98.69 160 LEU B N 1
ATOM 2679 C CA . LEU B 1 160 ? -2.545 -3.117 -7.203 1 98.69 160 LEU B CA 1
ATOM 2680 C C . LEU B 1 160 ? -2.482 -1.886 -8.102 1 98.69 160 LEU B C 1
ATOM 2682 O O . LEU B 1 160 ? -3.344 -1.007 -8.023 1 98.69 160 LEU B O 1
ATOM 2686 N N . LEU B 1 161 ? -1.438 -1.788 -8.859 1 98.69 161 LEU B N 1
ATOM 2687 C CA . LEU B 1 161 ? -1.276 -0.791 -9.914 1 98.69 161 LEU B CA 1
ATOM 2688 C C . LEU B 1 161 ? -1.354 -1.438 -11.289 1 98.69 161 LEU B C 1
ATOM 2690 O O . LEU B 1 161 ? -1.13 -2.643 -11.43 1 98.69 161 LEU B O 1
ATOM 2694 N N . ASP B 1 162 ? -1.643 -0.627 -12.242 1 97.94 162 ASP B N 1
ATOM 2695 C CA . ASP B 1 162 ? -1.638 -1.084 -13.625 1 97.94 162 ASP B CA 1
ATOM 2696 C C . ASP B 1 162 ? -0.212 -1.237 -14.148 1 97.94 162 ASP B C 1
ATOM 2698 O O . ASP B 1 162 ? 0.721 -0.641 -13.609 1 97.94 162 ASP B O 1
ATOM 2702 N N . CYS B 1 163 ? -0.049 -2.088 -15.148 1 97.56 163 CYS B N 1
ATOM 2703 C CA . CYS B 1 163 ? 1.234 -2.201 -15.836 1 97.56 163 CYS B CA 1
ATOM 2704 C C . CYS B 1 163 ? 1.043 -2.26 -17.344 1 97.56 163 CYS B C 1
ATOM 2706 O O . CYS B 1 163 ? -0.049 -2.566 -17.828 1 97.56 163 CYS B O 1
ATOM 2708 N N . LEU B 1 164 ? 2.057 -1.875 -18.062 1 97 164 LEU B N 1
ATOM 2709 C CA . LEU B 1 164 ? 2.049 -2.023 -19.516 1 97 164 LEU B CA 1
ATOM 2710 C C . LEU B 1 164 ? 2.129 -3.494 -19.906 1 97 164 LEU B C 1
ATOM 2712 O O . LEU B 1 164 ? 2.701 -4.309 -19.172 1 97 164 LEU B O 1
ATOM 2716 N N . PRO B 1 165 ? 1.489 -3.791 -21.062 1 95.31 165 PRO B N 1
ATOM 2717 C CA . PRO B 1 165 ? 1.735 -5.141 -21.578 1 95.31 165 PRO B CA 1
ATOM 2718 C C . PRO B 1 165 ? 3.223 -5.457 -21.719 1 95.31 165 PRO B C 1
ATOM 2720 O O . PRO B 1 165 ? 4.004 -4.582 -22.109 1 95.31 165 PRO B O 1
ATOM 2723 N N . TYR B 1 166 ? 3.633 -6.609 -21.344 1 93.31 166 TYR B N 1
ATOM 2724 C CA . TYR B 1 166 ? 5.039 -6.957 -21.516 1 93.31 166 TYR B CA 1
ATOM 2725 C C . TYR B 1 166 ? 5.207 -8.438 -21.812 1 93.31 166 TYR B C 1
ATOM 2727 O O . TYR B 1 166 ? 4.258 -9.219 -21.688 1 93.31 166 TYR B O 1
ATOM 2735 N N . SER B 1 167 ? 6.363 -8.812 -22.297 1 94.5 167 SER B N 1
ATOM 2736 C CA . SER B 1 167 ? 6.676 -10.18 -22.703 1 94.5 167 SER B CA 1
ATOM 2737 C C . SER B 1 167 ? 7.977 -10.656 -22.078 1 94.5 167 SER B C 1
ATOM 2739 O O . SER B 1 167 ? 8.852 -9.852 -21.75 1 94.5 167 SER B O 1
ATOM 2741 N N . VAL B 1 168 ? 8 -11.914 -21.812 1 92.81 168 VAL B N 1
ATOM 2742 C CA . VAL B 1 168 ? 9.227 -12.594 -21.406 1 92.81 168 VAL B CA 1
ATOM 2743 C C . VAL B 1 168 ? 9.656 -13.578 -22.484 1 92.81 168 VAL B C 1
ATOM 2745 O O . VAL B 1 168 ? 8.914 -14.5 -22.828 1 92.81 168 VAL B O 1
ATOM 2748 N N . ASN B 1 169 ? 10.836 -13.352 -23.031 1 91.12 169 ASN B N 1
ATOM 2749 C CA . ASN B 1 169 ? 11.359 -14.164 -24.109 1 91.12 169 ASN B CA 1
ATOM 2750 C C . ASN B 1 169 ? 10.328 -14.336 -25.234 1 91.12 169 ASN B C 1
ATOM 2752 O O . ASN B 1 169 ? 10.078 -15.453 -25.688 1 91.12 169 ASN B O 1
ATOM 2756 N N . GLY B 1 170 ? 9.672 -13.289 -25.484 1 91.75 170 GLY B N 1
ATOM 2757 C CA . GLY B 1 170 ? 8.758 -13.258 -26.609 1 91.75 170 GLY B CA 1
ATOM 2758 C C . GLY B 1 170 ? 7.371 -13.758 -26.281 1 91.75 170 GLY B C 1
ATOM 2759 O O . GLY B 1 170 ? 6.469 -13.719 -27.125 1 91.75 170 GLY B O 1
ATOM 2760 N N . VAL B 1 171 ? 7.223 -14.273 -25.172 1 92.88 171 VAL B N 1
ATOM 2761 C CA . VAL B 1 171 ? 5.906 -14.758 -24.766 1 92.88 171 VAL B CA 1
ATOM 2762 C C . VAL B 1 171 ? 5.191 -13.695 -23.938 1 92.88 171 VAL B C 1
ATOM 2764 O O . VAL B 1 171 ? 5.676 -13.281 -22.875 1 92.88 171 VAL B O 1
ATOM 2767 N N . GLN B 1 172 ? 4.035 -13.32 -24.391 1 94.56 172 GLN B N 1
ATOM 2768 C CA . GLN B 1 172 ? 3.25 -12.305 -23.703 1 94.56 172 GLN B CA 1
ATOM 2769 C C . GLN B 1 172 ? 2.705 -12.828 -22.375 1 94.56 172 GLN B C 1
ATOM 2771 O O . GLN B 1 172 ? 2.195 -13.953 -22.312 1 94.56 172 GLN B O 1
ATOM 2776 N N . MET B 1 173 ? 2.855 -11.977 -21.328 1 94.12 173 MET B N 1
ATOM 2777 C CA . MET B 1 173 ? 2.268 -12.336 -20.031 1 94.12 173 MET B CA 1
ATOM 2778 C C . MET B 1 173 ? 0.792 -11.953 -19.984 1 94.12 173 MET B C 1
ATOM 2780 O O . MET B 1 173 ? 0.434 -10.805 -20.234 1 94.12 173 MET B O 1
ATOM 2784 N N . THR B 1 174 ? -0.068 -12.953 -19.75 1 94.88 174 THR B N 1
ATOM 2785 C CA . THR B 1 174 ? -1.509 -12.727 -19.703 1 94.88 174 THR B CA 1
ATOM 2786 C C . THR B 1 174 ? -2.086 -13.125 -18.359 1 94.88 174 THR B C 1
ATOM 2788 O O . THR B 1 174 ? -1.475 -13.898 -17.609 1 94.88 174 THR B O 1
ATOM 2791 N N . GLU B 1 175 ? -3.225 -12.531 -18.094 1 94.94 175 GLU B N 1
ATOM 2792 C CA . GLU B 1 175 ? -3.908 -12.844 -16.844 1 94.94 175 GLU B CA 1
ATOM 2793 C C . GLU B 1 175 ? -4.281 -14.328 -16.781 1 94.94 175 GLU B C 1
ATOM 2795 O O . GLU B 1 175 ? -4.723 -14.906 -17.766 1 94.94 175 GLU B O 1
ATOM 2800 N N . ASP B 1 176 ? -4 -14.969 -15.695 1 94.81 176 ASP B N 1
ATOM 2801 C CA . ASP B 1 176 ? -4.395 -16.344 -15.359 1 94.81 176 ASP B CA 1
ATOM 2802 C C . ASP B 1 176 ? -4.906 -16.438 -13.93 1 94.81 176 ASP B C 1
ATOM 2804 O O . ASP B 1 176 ? -4.121 -16.547 -12.984 1 94.81 176 ASP B O 1
ATOM 2808 N N . LEU B 1 177 ? -6.184 -16.438 -13.734 1 92.44 177 LEU B N 1
ATOM 2809 C CA . LEU B 1 177 ? -6.762 -16.391 -12.391 1 92.44 177 LEU B CA 1
ATOM 2810 C C . LEU B 1 177 ? -7.285 -17.766 -11.984 1 92.44 177 LEU B C 1
ATOM 2812 O O . LEU B 1 177 ? -7.676 -17.969 -10.828 1 92.44 177 LEU B O 1
ATOM 2816 N N . GLY B 1 178 ? -7.27 -18.609 -12.914 1 85.5 178 GLY B N 1
ATOM 2817 C CA . GLY B 1 178 ? -7.758 -19.938 -12.602 1 85.5 178 GLY B CA 1
ATOM 2818 C C . GLY B 1 178 ? -9.062 -19.938 -11.836 1 85.5 178 GLY B C 1
ATOM 2819 O O . GLY B 1 178 ? -10.039 -19.312 -12.266 1 85.5 178 GLY B O 1
ATOM 2820 N N . ASP B 1 179 ? -9.039 -20.578 -10.648 1 82.5 179 ASP B N 1
ATOM 2821 C CA . ASP B 1 179 ? -10.227 -20.734 -9.812 1 82.5 179 ASP B CA 1
ATOM 2822 C C . ASP B 1 179 ? -10.625 -19.406 -9.164 1 82.5 179 ASP B C 1
ATOM 2824 O O . ASP B 1 179 ? -11.703 -19.312 -8.578 1 82.5 179 ASP B O 1
ATOM 2828 N N . LEU B 1 180 ? -9.805 -18.359 -9.359 1 88.94 180 LEU B N 1
ATOM 2829 C CA . LEU B 1 180 ? -10.109 -17.062 -8.766 1 88.94 180 LEU B CA 1
ATOM 2830 C C . LEU B 1 180 ? -10.906 -16.203 -9.734 1 88.94 180 LEU B C 1
ATOM 2832 O O . LEU B 1 180 ? -11.383 -15.125 -9.367 1 88.94 180 LEU B O 1
ATOM 2836 N N . ALA B 1 181 ? -11.062 -16.547 -11.047 1 83 181 ALA B N 1
ATOM 2837 C CA . ALA B 1 181 ? -11.703 -15.742 -12.086 1 83 181 ALA B CA 1
ATOM 2838 C C . ALA B 1 181 ? -13.086 -15.281 -11.648 1 83 181 ALA B C 1
ATOM 2840 O O . ALA B 1 181 ? -13.492 -14.148 -11.914 1 83 181 ALA B O 1
ATOM 2841 N N . GLY B 1 182 ? -13.828 -16.062 -10.891 1 81.62 182 GLY B N 1
ATOM 2842 C CA . GLY B 1 182 ? -15.18 -15.711 -10.477 1 81.62 182 GLY B CA 1
ATOM 2843 C C . GLY B 1 182 ? -15.219 -14.891 -9.203 1 81.62 182 GLY B C 1
ATOM 2844 O O . GLY B 1 182 ? -16.281 -14.43 -8.789 1 81.62 182 GLY B O 1
ATOM 2845 N N . GLU B 1 183 ? -14.039 -14.523 -8.711 1 85.19 183 GLU B N 1
ATOM 2846 C CA . GLU B 1 183 ? -14 -13.891 -7.398 1 85.19 183 GLU B CA 1
ATOM 2847 C C . GLU B 1 183 ? -13.914 -12.367 -7.527 1 85.19 183 GLU B C 1
ATOM 2849 O O . GLU B 1 183 ? -14.031 -11.656 -6.531 1 85.19 183 GLU B O 1
ATOM 2854 N N . TYR B 1 184 ? -13.781 -11.812 -8.734 1 83.88 184 TYR B N 1
ATOM 2855 C CA . TYR B 1 184 ? -13.586 -10.383 -8.953 1 83.88 184 TYR B CA 1
ATOM 2856 C C . TYR B 1 184 ? -14.68 -9.812 -9.859 1 83.88 184 TYR B C 1
ATOM 2858 O O . TYR B 1 184 ? -15.258 -10.539 -10.664 1 83.88 184 TYR B O 1
ATOM 2866 N N . ALA B 1 185 ? -14.906 -8.5 -9.664 1 81.06 185 ALA B N 1
ATOM 2867 C CA . ALA B 1 185 ? -15.875 -7.84 -10.531 1 81.06 185 ALA B CA 1
ATOM 2868 C C . ALA B 1 185 ? -15.359 -7.754 -11.969 1 81.06 185 ALA B C 1
ATOM 2870 O O . ALA B 1 185 ? -14.148 -7.773 -12.203 1 81.06 185 ALA B O 1
ATOM 2871 N N . GLU B 1 186 ? -16.266 -7.672 -12.852 1 75.81 186 GLU B N 1
ATOM 2872 C CA . GLU B 1 186 ? -15.914 -7.559 -14.266 1 75.81 186 GLU B CA 1
ATOM 2873 C C . GLU B 1 186 ? -15.297 -6.191 -14.57 1 75.81 186 GLU B C 1
ATOM 2875 O O . GLU B 1 186 ? -15.703 -5.184 -13.992 1 75.81 186 GLU B O 1
ATOM 2880 N N . ARG B 1 187 ? -14.32 -6.203 -15.406 1 70.81 187 ARG B N 1
ATOM 2881 C CA . ARG B 1 187 ? -13.734 -4.945 -15.859 1 70.81 187 ARG B CA 1
ATOM 2882 C C . ARG B 1 187 ? -14.742 -4.137 -16.672 1 70.81 187 ARG B C 1
ATOM 2884 O O . ARG B 1 187 ? -15.406 -4.672 -17.562 1 70.81 187 ARG B O 1
ATOM 2891 N N . LYS B 1 188 ? -15.023 -2.947 -16.109 1 57.97 188 LYS B N 1
ATOM 2892 C CA . LYS B 1 188 ? -15.891 -2.074 -16.906 1 57.97 188 LYS B CA 1
ATOM 2893 C C . LYS B 1 188 ? -15.117 -1.426 -18.047 1 57.97 188 LYS B C 1
ATOM 2895 O O . LYS B 1 188 ? -13.984 -0.97 -17.859 1 57.97 188 LYS B O 1
ATOM 2900 N N . GLU B 1 189 ? -15.406 -1.726 -19.344 1 50.03 189 GLU B N 1
ATOM 2901 C CA . GLU B 1 189 ? -14.805 -1.128 -20.531 1 50.03 189 GLU B CA 1
ATOM 2902 C C . GLU B 1 189 ? -14.93 0.393 -20.5 1 50.03 189 GLU B C 1
ATOM 2904 O O . GLU B 1 189 ? -15.883 0.934 -19.938 1 50.03 189 GLU B O 1
#

Foldseek 3Di:
DQPAADADWPPRPPDDQDWAWDWDADPVRDIDTPDIDRADDWFQAPRNQKIKGWRAKAQAPVGDCVVHVRVVCRVPDFDFPAHARMKTKMKMKGGAFDKADWWFDQWWKKKAWAFAKKKKAFPVGDIDIDDHGDIDGDHRTTIMMTGPGNHHITMIIMMTGHDDWDDDPPHTRDTGRDVCVVVGDDDDD/DQPAADADWPPRPPDDQDWAWDWDADPVRDIDTPDIDRADDWFQAPRNQKIKGWRAKAQAPVGDCVVHVRVVCRVPDFDFPAHARMKTKMKMKGGAFDKADWWFDQWWKKKAWAFAKKKKAFPVGDIDIDDHGDIDGDHRTTIMMTGPGNHHITMIIMMTGHDDWDDDPPHTRDTGRDVCVVVGDDHDD

Radius of gyration: 19.69 Å; Cα contacts (8 Å, |Δi|>4): 1107; chains: 2; bounding box: 40×61×52 Å

Sequence (378 aa):
MEDTGPITQFPADGLRASKRLITSHNSEGKGVFITEDHGDHHKIMVRGKGVANIIYSTKGNPVDMTDDADVKFAKENEPPLHIPNGSVVRLIDFAPGVESPMHRAVSLDYGIVIEGEVEITLDSGESKIMKPGDISVQRATMHKWRNVSDTKPARVVFILLDCLPYSVNGVQMTEDLGDLAGEYAERKEMEDTGPITQFPADGLRASKRLITSHNSEGKGVFITEDHGDHHKIMVRGKGVANIIYSTKGNPVDMTDDADVKFAKENEPPLHIPNGSVVRLIDFAPGVESPMHRAVSLDYGIVIEGEVEITLDSGESKIMKPGDISVQRATMHKWRNVSDTKPARVVFILLDCLPYSVNGVQMTEDLGDLAGEYAERKE

Organism: Aspergillus tubingensis (strain CBS 134.48) (NCBI:txid767770)

Nearest PDB structures (foldseek):
  8x0v-assembly1_B  TM=9.634E-01  e=2.131E-23  Stachybotrys sp.
  3es1-assembly1_A-2  TM=8.784E-01  e=1.807E-15  Novosphingobium aromaticivorans DSM 12444
  5cu1-assembly1_A  TM=8.232E-01  e=6.354E-06  Ruegeria pomeroyi DSS-3
  4b29-assembly1_A  TM=7.834E-01  e=2.124E-05  Roseovarius nubinhibens ISM
  5zbe-assembly1_A  TM=7.915E-01  e=1.479E-04  Microcystis aeruginosa FACHB-905 = DIANCHI905